Protein AF-A0A925NIE3-F1 (afdb_monomer_lite)

Sequence (310 aa):
MAGWALQHLGHFSVERGAHDLEAKNYAIDVIKKASDVLVIFPEGEIFYLNEVVQNLHTGAVELCMQAIVEKRKTDPHFTAYLVPMGIKYHYPKPIDSILKTRISKMESVLGIAHSEKTFPERLKEIQKTLLTREQSAHEISLSETDLYEEIVATESAILTKIEAKHQELKVTPAAIIDQSWQLSAEIRDNRPDSTSGVSQEEIAEDLRALKEVAHLSSWRPQYYENSASQDRLAEALMKMERELYDIKRPEALARRDVYVKFAKPIDLSSVLDQYKEDPRTVRHSVTKDLQSQIQTLVDRMVEECNHKKE

Foldseek 3Di:
DVVVVCVVVVDDDDAALDPPVVVLVVLLVQQLVVPDDDDDDQQSDDLLLLQAQHQGHLSVVVSQLVSLVVNCVPVVPDWGWDKQKAKHKADLDDCVVLLVVLLVVLCVLLVHDDDPDDLLVSLLVSLQSLLVVLCVVQVHDDDDPDPLVSLVVSLVVLLVVLCVVVVVDDFDDDPSLSSLSNVLVSCVVPPDDPPPPPDPVVSVVNNVSSVVSNLSVSDDSVQRNPDPGPSSSQSSSQSSCCSSVVPPGRDRSDDIDMDMDIDDIDICVVCSVVCVVPVPVVSSVVSVVSSVVNSVVSVVVVVVSVVVVD

Radius of gyration: 21.95 Å; chains: 1; bounding box: 51×67×56 Å

Structure (mmCIF, N/CA/C/O backbone):
data_AF-A0A925NIE3-F1
#
_entry.id   AF-A0A925NIE3-F1
#
loop_
_atom_site.group_PDB
_atom_site.id
_atom_site.type_symbol
_atom_site.label_atom_id
_atom_site.label_alt_id
_atom_site.label_comp_id
_atom_site.label_asym_id
_atom_site.label_entity_id
_atom_site.label_seq_id
_atom_site.pdbx_PDB_ins_code
_atom_site.Cartn_x
_atom_site.Cartn_y
_atom_site.Cartn_z
_atom_site.occupancy
_atom_site.B_iso_or_equiv
_atom_site.auth_seq_id
_atom_site.auth_comp_id
_atom_site.auth_asym_id
_atom_site.auth_atom_id
_atom_site.pdbx_PDB_model_num
ATOM 1 N N . MET A 1 1 ? -22.320 6.941 -12.838 1.00 58.34 1 MET A N 1
ATOM 2 C CA . MET A 1 1 ? -22.789 5.540 -12.697 1.00 58.34 1 MET A CA 1
ATOM 3 C C . MET A 1 1 ? -22.013 4.760 -11.640 1.00 58.34 1 MET A C 1
ATOM 5 O O . MET A 1 1 ? -22.659 4.202 -10.768 1.00 58.34 1 MET A O 1
ATOM 9 N N . ALA A 1 2 ? -20.671 4.766 -11.644 1.00 69.69 2 ALA A N 1
ATOM 10 C CA . ALA A 1 2 ? -19.883 4.048 -10.630 1.00 69.69 2 ALA A CA 1
ATOM 11 C C . ALA A 1 2 ? -20.168 4.505 -9.183 1.00 69.69 2 ALA A C 1
ATOM 13 O O . ALA A 1 2 ? -20.460 3.666 -8.344 1.00 69.69 2 ALA A O 1
ATOM 14 N N . GLY A 1 3 ? -20.172 5.816 -8.902 1.00 74.00 3 GLY A N 1
ATOM 15 C CA . GLY A 1 3 ? -20.453 6.332 -7.551 1.00 74.00 3 GLY A CA 1
ATOM 16 C C . GLY A 1 3 ? -21.841 5.949 -7.020 1.00 74.00 3 GLY A C 1
ATOM 17 O O . GLY A 1 3 ? -21.957 5.489 -5.892 1.00 74.00 3 GLY A O 1
ATOM 18 N N . TRP A 1 4 ? -22.871 6.038 -7.870 1.00 82.12 4 TRP A N 1
ATOM 19 C CA . TRP A 1 4 ? -24.230 5.597 -7.536 1.00 82.12 4 TRP A CA 1
ATOM 20 C C . TRP A 1 4 ? -24.260 4.106 -7.180 1.00 82.12 4 TRP A C 1
ATOM 22 O O . TRP A 1 4 ? -24.760 3.744 -6.121 1.00 82.12 4 TRP A O 1
ATOM 32 N N . ALA A 1 5 ? -23.660 3.248 -8.011 1.00 81.19 5 ALA A N 1
ATOM 33 C CA . ALA A 1 5 ? -23.616 1.811 -7.746 1.00 81.19 5 ALA A CA 1
ATOM 34 C C . ALA A 1 5 ? -22.847 1.486 -6.454 1.00 81.19 5 ALA A C 1
ATOM 36 O O . ALA A 1 5 ? -23.310 0.683 -5.653 1.00 81.19 5 ALA A O 1
ATOM 37 N N . LEU A 1 6 ? -21.708 2.144 -6.214 1.00 83.31 6 LEU A N 1
ATOM 38 C CA . LEU A 1 6 ? -20.894 1.939 -5.014 1.00 83.31 6 LEU A CA 1
ATOM 39 C C . LEU A 1 6 ? -21.646 2.325 -3.733 1.00 83.31 6 LEU A C 1
ATOM 41 O O . LEU A 1 6 ? -21.630 1.555 -2.774 1.00 83.31 6 LEU A O 1
ATOM 45 N N . GLN A 1 7 ? -22.364 3.450 -3.734 1.00 81.62 7 GLN A N 1
ATOM 46 C CA . GLN A 1 7 ? -23.190 3.869 -2.595 1.00 81.62 7 GLN A CA 1
ATOM 47 C C . GLN A 1 7 ? -24.324 2.877 -2.305 1.00 81.62 7 GLN A C 1
ATOM 49 O O . GLN A 1 7 ? -24.577 2.558 -1.148 1.00 81.62 7 GLN A O 1
ATOM 54 N N . HIS A 1 8 ? -24.958 2.316 -3.341 1.00 81.81 8 HIS A N 1
ATOM 55 C CA . HIS A 1 8 ? -25.991 1.280 -3.172 1.00 81.81 8 HIS A CA 1
ATOM 56 C C . HIS A 1 8 ? -25.419 -0.062 -2.694 1.00 81.81 8 HIS A C 1
ATOM 58 O O . HIS A 1 8 ? -26.151 -0.884 -2.152 1.00 81.81 8 HIS A O 1
ATOM 64 N N . LEU A 1 9 ? -24.113 -0.272 -2.864 1.00 82.94 9 LEU A N 1
ATOM 65 C CA . LEU A 1 9 ? -23.369 -1.404 -2.315 1.00 82.94 9 LEU A CA 1
ATOM 66 C C . LEU A 1 9 ? -22.778 -1.106 -0.922 1.00 82.94 9 LEU A C 1
ATOM 68 O O . LEU A 1 9 ? -21.976 -1.895 -0.433 1.00 82.94 9 LEU A O 1
ATOM 72 N N . GLY A 1 10 ? -23.129 0.026 -0.298 1.00 81.69 10 GLY A N 1
ATOM 73 C CA . GLY A 1 10 ? -22.698 0.386 1.057 1.00 81.69 10 GLY A CA 1
ATOM 74 C C . GLY A 1 10 ? -21.333 1.079 1.156 1.00 81.69 10 GLY A C 1
ATOM 75 O O . GLY A 1 10 ? -20.821 1.251 2.260 1.00 81.69 10 GLY A O 1
ATOM 76 N N . HIS A 1 11 ? -20.735 1.499 0.036 1.00 86.25 11 HIS A N 1
ATOM 77 C CA . HIS A 1 11 ? -19.483 2.261 0.061 1.00 86.25 11 HIS A CA 1
ATOM 78 C C . HIS A 1 11 ? -19.747 3.721 0.441 1.00 86.25 11 HIS A C 1
ATOM 80 O O . HIS A 1 11 ? -20.728 4.323 -0.001 1.00 86.25 11 HIS A O 1
ATOM 86 N N . PHE A 1 12 ? -18.817 4.317 1.180 1.00 87.56 12 PHE A N 1
ATOM 87 C CA . PHE A 1 12 ? -18.808 5.742 1.500 1.00 87.56 12 PHE A CA 1
ATOM 88 C C . PHE A 1 12 ? -17.467 6.367 1.100 1.00 87.56 12 PHE A C 1
ATOM 90 O O . PHE A 1 12 ? -16.473 5.663 0.913 1.00 87.56 12 PHE A O 1
ATOM 97 N N . SER A 1 13 ? -17.473 7.683 0.879 1.00 84.12 13 SER A N 1
ATOM 98 C CA . SER A 1 13 ? -16.271 8.421 0.488 1.00 84.12 13 SER A CA 1
ATOM 99 C C . SER A 1 13 ? -15.348 8.584 1.687 1.00 84.12 13 SER A C 1
ATOM 101 O O . SER A 1 13 ? -15.826 8.748 2.805 1.00 84.12 13 SER A O 1
ATOM 103 N N . VAL A 1 14 ? -14.044 8.535 1.431 1.00 83.38 14 VAL A N 1
ATOM 104 C CA . VAL A 1 14 ? -13.002 8.806 2.420 1.00 83.38 14 VAL A CA 1
ATOM 105 C C . VAL A 1 14 ? -11.954 9.677 1.748 1.00 83.38 14 VAL A C 1
ATOM 107 O O . VAL A 1 14 ? -11.439 9.305 0.686 1.00 83.38 14 VAL A O 1
ATOM 110 N N . GLU A 1 15 ? -11.624 10.811 2.352 1.00 78.69 15 GLU A N 1
ATOM 111 C CA . GLU A 1 15 ? -10.488 11.623 1.927 1.00 78.69 15 GLU A CA 1
ATOM 112 C C . GLU A 1 15 ? -9.200 11.203 2.649 1.00 78.69 15 GLU A C 1
ATOM 114 O O . GLU A 1 15 ? -9.133 11.118 3.874 1.00 78.69 15 GLU A O 1
ATOM 119 N N . ARG A 1 16 ? -8.152 10.905 1.871 1.00 76.38 16 ARG A N 1
ATOM 120 C CA . ARG A 1 16 ? -6.837 10.512 2.399 1.00 76.38 16 ARG A CA 1
ATOM 121 C C . ARG A 1 16 ? -6.030 11.741 2.795 1.00 76.38 16 ARG A C 1
ATOM 123 O O . ARG A 1 16 ? -6.014 12.720 2.052 1.00 76.38 16 ARG A O 1
ATOM 130 N N . GLY A 1 17 ? -5.330 11.652 3.924 1.00 69.12 17 GLY A N 1
ATOM 131 C CA . GLY A 1 17 ? -4.486 12.730 4.450 1.00 69.12 17 GLY A CA 1
ATOM 132 C C . GLY A 1 17 ? -5.255 13.873 5.119 1.00 69.12 17 GLY A C 1
ATOM 133 O O . GLY A 1 17 ? -4.654 14.631 5.871 1.00 69.12 17 GLY A O 1
ATOM 134 N N . ALA A 1 18 ? -6.572 13.964 4.905 1.00 69.81 18 ALA A N 1
ATOM 135 C CA . ALA A 1 18 ? -7.443 14.953 5.529 1.00 69.81 18 ALA A CA 1
ATOM 136 C C . ALA A 1 18 ? -8.040 14.447 6.852 1.00 69.81 18 ALA A C 1
ATOM 138 O O . ALA A 1 18 ? -8.152 13.242 7.107 1.00 69.81 18 ALA A O 1
ATOM 139 N N . HIS A 1 19 ? -8.496 15.383 7.684 1.00 70.94 19 HIS A N 1
ATOM 140 C CA . HIS A 1 19 ? -9.297 15.083 8.871 1.00 70.94 19 HIS A CA 1
ATOM 141 C C . HIS A 1 19 ? -10.760 14.812 8.472 1.00 70.94 19 HIS A C 1
ATOM 143 O O . HIS A 1 19 ? -11.650 15.612 8.753 1.00 70.94 19 HIS A O 1
ATOM 149 N N . ASP A 1 20 ? -11.020 13.673 7.824 1.00 80.88 20 ASP A N 1
ATOM 150 C CA . ASP A 1 20 ? -12.368 13.272 7.391 1.00 80.88 20 ASP A CA 1
ATOM 151 C C . ASP A 1 20 ? -13.209 12.742 8.572 1.00 80.88 20 ASP A C 1
ATOM 153 O O . ASP A 1 20 ? -13.396 11.536 8.789 1.00 80.88 20 ASP A O 1
ATOM 157 N N . LEU A 1 21 ? -13.676 13.675 9.407 1.00 84.31 21 LEU A N 1
ATOM 158 C CA . LEU A 1 21 ? -14.494 13.375 10.584 1.00 84.31 21 LEU A CA 1
ATOM 159 C C . LEU A 1 21 ? -15.850 12.766 10.208 1.00 84.31 21 LEU A C 1
ATOM 161 O O . LEU A 1 21 ? -16.372 11.948 10.967 1.00 84.31 21 LEU A O 1
ATOM 165 N N . GLU A 1 22 ? -16.416 13.134 9.059 1.00 88.06 22 GLU A N 1
ATOM 166 C CA . GLU A 1 22 ? -17.709 12.618 8.605 1.00 88.06 22 GLU A CA 1
ATOM 167 C C . GLU A 1 22 ? -17.619 11.128 8.270 1.00 88.06 22 GLU A C 1
ATOM 169 O O . GLU A 1 22 ? -18.392 10.330 8.814 1.00 88.06 22 GLU A O 1
ATOM 174 N N . ALA A 1 23 ? -16.633 10.728 7.461 1.00 90.00 23 ALA A N 1
ATOM 175 C CA . ALA A 1 23 ? -16.409 9.325 7.128 1.00 90.00 23 ALA A CA 1
ATOM 176 C C . ALA A 1 23 ? -16.075 8.491 8.371 1.00 90.00 23 ALA A C 1
ATOM 178 O O . ALA A 1 23 ? -16.570 7.370 8.531 1.00 90.00 23 ALA A O 1
ATOM 179 N N . LYS A 1 24 ? -15.279 9.052 9.291 1.00 92.12 24 LYS A N 1
ATOM 180 C CA . LYS A 1 24 ? -14.942 8.408 10.565 1.00 92.12 24 LYS A CA 1
ATOM 181 C C . LYS A 1 24 ? -16.187 8.162 11.424 1.00 92.12 24 LYS A C 1
ATOM 183 O O . LYS A 1 24 ? -16.399 7.038 11.880 1.00 92.12 24 LYS A O 1
ATOM 188 N N . ASN A 1 25 ? -17.020 9.182 11.630 1.00 93.31 25 ASN A N 1
ATOM 189 C CA . ASN A 1 25 ? -18.244 9.062 12.426 1.00 93.31 25 ASN A CA 1
ATOM 190 C C . ASN A 1 25 ? -19.227 8.073 11.793 1.00 93.31 25 ASN A C 1
ATOM 192 O O . ASN A 1 25 ? -19.794 7.235 12.495 1.00 93.31 25 ASN A O 1
ATOM 196 N N . TYR A 1 26 ? -19.365 8.104 10.465 1.00 93.44 26 TYR A N 1
ATOM 197 C CA . TYR A 1 26 ? -20.184 7.142 9.736 1.00 93.44 26 TYR A CA 1
ATOM 198 C C . TYR A 1 26 ? -19.702 5.700 9.952 1.00 93.44 26 TYR A C 1
ATOM 200 O O . TYR A 1 26 ? -20.505 4.821 10.264 1.00 93.44 26 TYR A O 1
ATOM 208 N N . ALA A 1 27 ? -18.393 5.451 9.860 1.00 94.25 27 ALA A N 1
ATOM 209 C CA . ALA A 1 27 ? -17.809 4.135 10.113 1.00 94.25 27 ALA A CA 1
ATOM 210 C C . ALA A 1 27 ? -18.062 3.642 11.551 1.00 94.25 27 ALA A C 1
ATOM 212 O O . ALA A 1 27 ? -18.429 2.482 11.750 1.00 94.25 27 ALA A O 1
ATOM 213 N N . ILE A 1 28 ? -17.931 4.521 12.551 1.00 95.44 28 ILE A N 1
ATOM 214 C CA . ILE A 1 28 ? -18.259 4.210 13.953 1.00 95.44 28 ILE A CA 1
ATOM 215 C C . ILE A 1 28 ? -19.744 3.851 14.086 1.00 95.44 28 ILE A C 1
ATOM 217 O O . ILE A 1 28 ? -20.088 2.866 14.741 1.00 95.44 28 ILE A O 1
ATOM 221 N N . ASP A 1 29 ? -20.636 4.602 13.442 1.00 94.81 29 ASP A N 1
ATOM 222 C CA . ASP A 1 29 ? -22.074 4.330 13.458 1.00 94.81 29 ASP A CA 1
ATOM 223 C C . ASP A 1 29 ? -22.435 2.999 12.791 1.00 94.81 29 ASP A C 1
ATOM 225 O O . ASP A 1 29 ? -23.286 2.281 13.318 1.00 94.81 29 ASP A O 1
ATOM 229 N N . VAL A 1 30 ? -21.780 2.633 11.684 1.00 94.38 30 VAL A N 1
ATOM 230 C CA . VAL A 1 30 ? -21.936 1.311 11.049 1.00 94.38 30 VAL A CA 1
ATOM 231 C C . VAL A 1 30 ? -21.600 0.199 12.047 1.00 94.38 30 VAL A C 1
ATOM 233 O O . VAL A 1 30 ? -22.414 -0.703 12.251 1.00 94.38 30 VAL A O 1
ATOM 236 N N . ILE A 1 31 ? -20.465 0.301 12.747 1.00 95.44 31 ILE A N 1
ATOM 237 C CA . ILE A 1 31 ? -20.054 -0.694 13.751 1.00 95.44 31 ILE A CA 1
ATOM 238 C C . ILE A 1 31 ? -21.062 -0.750 14.912 1.00 95.44 31 ILE A C 1
ATOM 240 O O . ILE A 1 31 ? -21.493 -1.832 15.307 1.00 95.44 31 ILE A O 1
ATOM 244 N N . LYS A 1 32 ? -21.495 0.404 15.442 1.00 95.06 32 LYS A N 1
ATOM 245 C CA . LYS A 1 32 ? -22.455 0.486 16.566 1.00 95.06 32 LYS A CA 1
ATOM 246 C C . LYS A 1 32 ? -23.853 -0.040 16.230 1.00 95.06 32 LYS A C 1
ATOM 248 O O . LYS A 1 32 ? -24.580 -0.440 17.148 1.00 95.06 32 LYS A O 1
ATOM 253 N N . LYS A 1 33 ? -24.267 0.032 14.960 1.00 93.69 33 LYS A N 1
ATOM 254 C CA . LYS A 1 33 ? -25.554 -0.503 14.484 1.00 93.69 33 LYS A CA 1
ATOM 255 C C . LYS A 1 33 ? -25.562 -2.028 14.469 1.00 93.69 33 LYS A C 1
ATOM 257 O O . LYS A 1 33 ? -26.621 -2.604 14.692 1.00 93.69 33 LYS A O 1
ATOM 262 N N . ALA A 1 34 ? -24.406 -2.657 14.244 1.00 89.38 34 ALA A N 1
ATOM 263 C CA . ALA A 1 34 ? -24.231 -4.111 14.193 1.00 89.38 34 ALA A CA 1
ATOM 264 C C . ALA A 1 34 ? -25.146 -4.842 13.182 1.00 89.38 34 ALA A C 1
ATOM 266 O O . ALA A 1 34 ? -25.329 -6.054 13.279 1.00 89.38 34 ALA A O 1
ATOM 267 N N . SER A 1 35 ? -25.717 -4.120 12.212 1.00 87.56 35 SER A N 1
ATOM 268 C CA . SER A 1 35 ? -26.501 -4.674 11.099 1.00 87.56 35 SER A CA 1
ATOM 269 C C . SER A 1 35 ? -25.639 -5.056 9.900 1.00 87.56 35 SER A C 1
ATOM 271 O O . SER A 1 35 ? -26.039 -5.901 9.105 1.00 87.56 35 SER A O 1
ATOM 273 N N . ASP A 1 36 ? -24.460 -4.444 9.784 1.00 87.56 36 ASP A N 1
ATOM 274 C CA . ASP A 1 36 ? -23.600 -4.502 8.608 1.00 87.56 36 ASP A CA 1
ATOM 275 C C . ASP A 1 36 ? -22.141 -4.751 9.007 1.00 87.56 36 ASP A C 1
ATOM 277 O O . ASP A 1 36 ? -21.714 -4.433 10.120 1.00 87.56 36 ASP A O 1
ATOM 281 N N . VAL A 1 37 ? -21.358 -5.304 8.078 1.00 90.06 37 VAL A N 1
ATOM 282 C CA . VAL A 1 37 ? -19.909 -5.489 8.237 1.00 90.06 37 VAL A CA 1
ATOM 283 C C . VAL A 1 37 ? -19.182 -4.324 7.580 1.00 90.06 37 VAL A C 1
ATOM 285 O O . VAL A 1 37 ? -19.371 -4.053 6.395 1.00 90.06 37 VAL A O 1
ATOM 288 N N . LEU A 1 38 ? -18.298 -3.667 8.328 1.00 94.00 38 LEU A N 1
ATOM 289 C CA . LEU A 1 38 ? -17.402 -2.657 7.780 1.00 94.00 38 LEU A CA 1
ATOM 290 C C . LEU A 1 38 ? -16.142 -3.327 7.211 1.00 94.00 38 LEU A C 1
ATOM 292 O O . LEU A 1 38 ? -15.349 -3.903 7.955 1.00 94.00 38 LEU A O 1
ATOM 296 N N . VAL A 1 39 ? -15.944 -3.233 5.895 1.00 93.44 39 VAL A N 1
ATOM 297 C CA . VAL A 1 39 ? -14.733 -3.724 5.218 1.00 93.44 39 VAL A CA 1
ATOM 298 C C . VAL A 1 39 ? -13.734 -2.579 5.078 1.00 93.44 39 VAL A C 1
ATOM 300 O O . VAL A 1 39 ? -14.055 -1.537 4.512 1.00 93.44 39 VAL A O 1
ATOM 303 N N . ILE A 1 40 ? -12.512 -2.780 5.574 1.00 92.94 40 ILE A N 1
ATOM 304 C CA . ILE A 1 40 ? -11.433 -1.786 5.541 1.00 92.94 40 ILE A CA 1
ATOM 305 C C . ILE A 1 40 ? -10.195 -2.420 4.905 1.00 92.94 40 ILE A C 1
ATOM 307 O O . ILE A 1 40 ? -9.859 -3.561 5.212 1.00 92.94 40 ILE A O 1
ATOM 311 N N . PHE A 1 41 ? -9.494 -1.655 4.065 1.00 92.56 41 PHE A N 1
ATOM 312 C CA . PHE A 1 41 ? -8.153 -1.979 3.570 1.00 92.56 41 PHE A CA 1
ATOM 313 C C . PHE A 1 41 ? -7.125 -1.097 4.299 1.00 92.56 41 PHE A C 1
ATOM 315 O O . PHE A 1 41 ? -6.864 0.024 3.858 1.00 92.56 41 PHE A O 1
ATOM 322 N N . PRO A 1 42 ? -6.576 -1.552 5.442 1.00 91.62 42 PRO A N 1
ATOM 323 C CA . PRO A 1 42 ? -5.805 -0.692 6.340 1.00 91.62 42 PRO A CA 1
ATOM 324 C C . PRO A 1 42 ? -4.387 -0.364 5.847 1.00 91.62 42 PRO A C 1
ATOM 326 O O . PRO A 1 42 ? -3.701 0.420 6.490 1.00 91.62 42 PRO A O 1
ATOM 329 N N . GLU A 1 43 ? -3.936 -0.910 4.715 1.00 88.69 43 GLU A N 1
ATOM 330 C CA . GLU A 1 43 ? -2.650 -0.543 4.095 1.00 88.69 43 GLU A CA 1
ATOM 331 C C . GLU A 1 43 ? -2.632 0.897 3.561 1.00 88.69 43 GLU A C 1
ATOM 333 O O . GLU A 1 43 ? -1.570 1.493 3.436 1.00 88.69 43 GLU A O 1
ATOM 338 N N . GLY A 1 44 ? -3.796 1.479 3.254 1.00 82.56 44 GLY A N 1
ATOM 339 C CA . GLY A 1 44 ? -3.907 2.872 2.803 1.00 82.56 44 GLY A CA 1
ATOM 340 C C . GLY A 1 44 ? -3.527 3.111 1.338 1.00 82.56 44 GLY A C 1
ATOM 341 O O . GLY A 1 44 ? -4.015 4.073 0.753 1.00 82.56 44 GLY A O 1
ATOM 342 N N . GLU A 1 45 ? -2.778 2.209 0.697 1.00 85.06 45 GLU A N 1
ATOM 343 C CA . GLU A 1 45 ? -2.393 2.306 -0.716 1.00 85.06 45 GLU A CA 1
ATOM 344 C C . GLU A 1 45 ? -2.427 0.977 -1.479 1.00 85.06 45 GLU A C 1
ATOM 346 O O . GLU A 1 45 ? -2.563 -0.102 -0.909 1.00 85.06 45 GLU A O 1
ATOM 351 N N . ILE A 1 46 ? -2.332 1.067 -2.812 1.00 84.81 46 ILE A N 1
ATOM 352 C CA . ILE A 1 46 ? -2.185 -0.098 -3.697 1.00 84.81 46 ILE A CA 1
ATOM 353 C C . ILE A 1 46 ? -0.709 -0.242 -4.074 1.00 84.81 46 ILE A C 1
ATOM 355 O O . ILE A 1 46 ? -0.242 0.393 -5.024 1.00 84.81 46 ILE A O 1
ATOM 359 N N . PHE A 1 47 ? 0.002 -1.105 -3.347 1.00 86.19 47 PHE A N 1
ATOM 360 C CA . PHE A 1 47 ? 1.456 -1.251 -3.459 1.00 86.19 47 PHE A CA 1
ATOM 361 C C . PHE A 1 47 ? 1.940 -2.196 -4.569 1.00 86.19 47 PHE A C 1
ATOM 363 O O . PHE A 1 47 ? 3.114 -2.151 -4.907 1.00 86.19 47 PHE A O 1
ATOM 370 N N . TYR A 1 48 ? 1.069 -3.032 -5.154 1.00 89.25 48 TYR A N 1
ATOM 371 C CA . TYR A 1 48 ? 1.475 -4.112 -6.080 1.00 89.25 48 TYR A CA 1
ATOM 372 C C . TYR A 1 48 ? 2.468 -5.095 -5.428 1.00 89.25 48 TYR A C 1
ATOM 374 O O . TYR A 1 48 ? 3.430 -5.557 -6.033 1.00 89.25 48 TYR A O 1
ATOM 382 N N . LEU A 1 49 ? 2.221 -5.427 -4.159 1.00 91.00 49 LEU A N 1
ATOM 383 C CA . LEU A 1 49 ? 3.015 -6.371 -3.372 1.00 91.00 49 LEU A CA 1
ATOM 384 C C . LEU A 1 49 ? 2.128 -7.531 -2.913 1.00 91.00 49 LEU A C 1
ATOM 386 O O . LEU A 1 49 ? 1.879 -7.732 -1.733 1.00 91.00 49 LEU A O 1
ATOM 390 N N . ASN A 1 50 ? 1.655 -8.325 -3.870 1.00 91.44 50 ASN A N 1
ATOM 391 C CA . ASN A 1 50 ? 0.712 -9.442 -3.693 1.00 91.44 50 ASN A CA 1
ATOM 392 C C . ASN A 1 50 ? 1.166 -10.559 -2.715 1.00 91.44 50 ASN A C 1
ATOM 394 O O . ASN A 1 50 ? 0.435 -11.515 -2.483 1.00 91.44 50 ASN A O 1
ATOM 398 N N . GLU A 1 51 ? 2.380 -10.482 -2.167 1.00 93.25 51 GLU A N 1
ATOM 399 C CA . GLU A 1 51 ? 2.923 -11.461 -1.209 1.00 93.25 51 GLU A CA 1
ATOM 400 C C . GLU A 1 51 ? 3.481 -10.810 0.065 1.00 93.25 51 GLU A C 1
ATOM 402 O O . GLU A 1 51 ? 3.982 -11.515 0.936 1.00 93.25 51 GLU A O 1
ATOM 407 N N . VAL A 1 52 ? 3.428 -9.478 0.179 1.00 92.81 52 VAL A N 1
ATOM 408 C CA . VAL A 1 52 ? 3.993 -8.739 1.316 1.00 92.81 52 VAL A CA 1
ATOM 409 C C . VAL A 1 52 ? 2.993 -7.685 1.775 1.00 92.81 52 VAL A C 1
ATOM 411 O O . VAL A 1 52 ? 2.810 -6.656 1.123 1.00 92.81 52 VAL A O 1
ATOM 414 N N . VAL A 1 53 ? 2.393 -7.935 2.933 1.00 93.62 53 VAL A N 1
ATOM 415 C CA . VAL A 1 53 ? 1.464 -7.035 3.615 1.00 93.62 53 VAL A CA 1
ATOM 416 C C . VAL A 1 53 ? 2.244 -5.846 4.164 1.00 93.62 53 VAL A C 1
ATOM 418 O O . VAL A 1 53 ? 3.139 -6.002 5.004 1.00 93.62 53 VAL A O 1
ATOM 421 N N . GLN A 1 54 ? 1.910 -4.645 3.693 1.00 91.50 54 GLN A N 1
ATOM 422 C CA . GLN A 1 54 ? 2.543 -3.424 4.188 1.00 91.50 54 GLN A CA 1
ATOM 423 C C . GLN A 1 54 ? 2.125 -3.106 5.627 1.00 91.50 54 GLN A C 1
ATOM 425 O O . GLN A 1 54 ? 1.218 -3.715 6.197 1.00 91.50 54 GLN A O 1
ATOM 430 N N . ASN A 1 55 ? 2.809 -2.135 6.234 1.00 90.56 55 ASN A N 1
ATOM 431 C CA . ASN A 1 55 ? 2.410 -1.628 7.540 1.00 90.56 55 ASN A CA 1
ATOM 432 C C . ASN A 1 55 ? 0.967 -1.117 7.480 1.00 90.56 55 ASN A C 1
ATOM 434 O O . ASN A 1 55 ? 0.586 -0.372 6.579 1.00 90.56 55 ASN A O 1
ATOM 438 N N . LEU A 1 56 ? 0.172 -1.530 8.461 1.00 93.19 56 LEU A N 1
ATOM 439 C CA . LEU A 1 56 ? -1.228 -1.152 8.542 1.00 93.19 56 LEU A CA 1
ATOM 440 C C . LEU A 1 56 ? -1.387 0.159 9.311 1.00 93.19 56 LEU A C 1
ATOM 442 O O . LEU A 1 56 ? -0.739 0.393 10.333 1.00 93.19 56 LEU A O 1
ATOM 446 N N . HIS A 1 57 ? -2.322 0.984 8.859 1.00 91.44 57 HIS A N 1
ATOM 447 C CA . HIS A 1 57 ? -2.785 2.147 9.594 1.00 91.44 57 HIS A CA 1
ATOM 448 C C . HIS A 1 57 ? -3.635 1.703 10.785 1.00 91.44 57 HIS A C 1
ATOM 450 O O . HIS A 1 57 ? -4.448 0.780 10.699 1.00 91.44 57 HIS A O 1
ATOM 456 N N . THR A 1 58 ? -3.519 2.427 11.896 1.00 92.19 58 THR A N 1
ATOM 457 C CA . THR A 1 58 ? -4.240 2.099 13.140 1.00 92.19 58 THR A CA 1
ATOM 458 C C . THR A 1 58 ? -5.744 2.409 13.102 1.00 92.19 58 THR A C 1
ATOM 460 O O . THR A 1 58 ? -6.463 2.088 14.049 1.00 92.19 58 THR A O 1
ATOM 463 N N . GLY A 1 59 ? -6.241 3.007 12.012 1.00 91.12 59 GLY A N 1
ATOM 464 C CA . GLY A 1 59 ? -7.623 3.476 11.881 1.00 91.12 59 GLY A CA 1
ATOM 465 C C . GLY A 1 59 ? -8.672 2.379 12.073 1.00 91.12 59 GLY A C 1
ATOM 466 O O . GLY A 1 59 ? -9.674 2.614 12.739 1.00 91.12 59 GLY A O 1
ATOM 467 N N . ALA A 1 60 ? -8.428 1.160 11.580 1.00 92.94 60 ALA A N 1
ATOM 468 C CA . ALA A 1 60 ? -9.364 0.045 11.763 1.00 92.94 60 ALA A CA 1
ATOM 469 C C . ALA A 1 60 ? -9.563 -0.315 13.249 1.00 92.94 60 ALA A C 1
ATOM 471 O O . ALA A 1 60 ? -10.691 -0.537 13.692 1.00 92.94 60 ALA A O 1
ATOM 472 N N . VAL A 1 61 ? -8.472 -0.319 14.025 1.00 95.38 61 VAL A N 1
ATOM 473 C CA . VAL A 1 61 ? -8.515 -0.559 15.474 1.00 95.38 61 VAL A CA 1
ATOM 474 C C . VAL A 1 61 ? -9.199 0.610 16.179 1.00 95.38 61 VAL A C 1
ATOM 476 O O . VAL A 1 61 ? -10.083 0.393 17.002 1.00 95.38 61 VAL A O 1
ATOM 479 N N . GLU A 1 62 ? -8.840 1.846 15.824 1.00 94.56 62 GLU A N 1
ATOM 480 C CA . GLU A 1 62 ? -9.407 3.058 16.427 1.00 94.56 62 GLU A CA 1
ATOM 481 C C . GLU A 1 62 ? -10.930 3.136 16.273 1.00 94.56 62 GLU A C 1
ATOM 483 O O . GLU A 1 62 ? -11.637 3.367 17.254 1.00 94.56 62 GLU A O 1
ATOM 488 N N . LEU A 1 63 ? -11.437 2.904 15.059 1.00 95.19 63 LEU A N 1
ATOM 489 C CA . LEU A 1 63 ? -12.870 2.929 14.758 1.00 95.19 63 LEU A CA 1
ATOM 490 C C . LEU A 1 63 ? -13.638 1.914 15.612 1.00 95.19 63 LEU A C 1
ATOM 492 O O . LEU A 1 63 ? -14.668 2.246 16.201 1.00 95.19 63 LEU A O 1
ATOM 496 N N . CYS A 1 64 ? -13.114 0.691 15.729 1.00 95.06 64 CYS A N 1
ATOM 497 C CA . CYS A 1 64 ? -13.754 -0.350 16.527 1.00 95.06 64 CYS A CA 1
ATOM 498 C C . CYS A 1 64 ? -13.716 -0.034 18.028 1.00 95.06 64 CYS A C 1
ATOM 500 O O . CYS A 1 64 ? -14.731 -0.189 18.706 1.00 95.06 64 CYS A O 1
ATOM 502 N N . MET A 1 65 ? -12.587 0.453 18.553 1.00 96.12 65 MET A N 1
ATOM 503 C CA . MET A 1 65 ? -12.475 0.816 19.970 1.00 96.12 65 MET A CA 1
ATOM 504 C C . MET A 1 65 ? -13.396 1.979 20.337 1.00 96.12 65 MET A C 1
ATOM 506 O O . MET A 1 65 ? -14.078 1.916 21.361 1.00 96.12 65 MET A O 1
ATOM 510 N N . GLN A 1 66 ? -13.479 3.011 19.491 1.00 95.50 66 GLN A N 1
ATOM 511 C CA . GLN A 1 66 ? -14.410 4.124 19.693 1.00 95.50 66 GLN A CA 1
ATOM 512 C C . GLN A 1 66 ? -15.867 3.653 19.665 1.00 95.50 66 GLN A C 1
ATOM 514 O O . GLN A 1 66 ? -16.630 4.002 20.567 1.00 95.50 66 GLN A O 1
ATOM 519 N N . ALA A 1 67 ? -16.235 2.786 18.717 1.00 96.12 67 ALA A N 1
ATOM 520 C CA . ALA A 1 67 ? -17.571 2.198 18.670 1.00 96.12 67 ALA A CA 1
ATOM 521 C C . ALA A 1 67 ? -17.911 1.417 19.952 1.00 96.12 67 ALA A C 1
ATOM 523 O O . ALA A 1 67 ? -18.999 1.597 20.504 1.00 96.12 67 ALA A O 1
ATOM 524 N N . ILE A 1 68 ? -16.976 0.607 20.469 1.00 96.19 68 ILE A N 1
ATOM 525 C CA . ILE A 1 68 ? -17.154 -0.133 21.729 1.00 96.19 68 ILE A CA 1
ATOM 526 C C . ILE A 1 68 ? -17.338 0.831 22.906 1.00 96.19 68 ILE A C 1
ATOM 528 O O . ILE A 1 68 ? -18.304 0.698 23.660 1.00 96.19 68 ILE A O 1
ATOM 532 N N . VAL A 1 69 ? -16.444 1.814 23.064 1.00 95.56 69 VAL A N 1
ATOM 533 C CA . VAL A 1 69 ? -16.496 2.797 24.161 1.00 95.56 69 VAL A CA 1
ATOM 534 C C . VAL A 1 69 ? -17.808 3.582 24.147 1.00 95.56 69 VAL A C 1
ATOM 536 O O . VAL A 1 69 ? -18.421 3.778 25.197 1.00 95.56 69 VAL A O 1
ATOM 539 N N . GLU A 1 70 ? -18.258 4.030 22.976 1.00 95.44 70 GLU A N 1
ATOM 540 C CA . GLU A 1 70 ? -19.496 4.797 22.841 1.00 95.44 70 GLU A CA 1
ATOM 541 C C . GLU A 1 70 ? -20.735 3.952 23.117 1.00 95.44 70 GLU A C 1
ATOM 543 O O . GLU A 1 70 ? -21.600 4.363 23.893 1.00 95.44 70 GLU A O 1
ATOM 548 N N . LYS A 1 71 ? -20.822 2.760 22.522 1.00 96.31 71 LYS A N 1
ATOM 549 C CA . LYS A 1 71 ? -22.005 1.903 22.641 1.00 96.31 71 LYS A CA 1
ATOM 550 C C . LYS A 1 71 ? -22.167 1.330 24.048 1.00 96.31 71 LYS A C 1
ATOM 552 O O . LYS A 1 71 ? -23.301 1.239 24.529 1.00 96.31 71 LYS A O 1
ATOM 557 N N . ARG A 1 72 ? -21.059 1.068 24.755 1.00 95.94 72 ARG A N 1
ATOM 558 C CA . ARG A 1 72 ? -21.061 0.604 26.155 1.00 95.94 72 ARG A CA 1
ATOM 559 C C . ARG A 1 72 ? -21.637 1.585 27.167 1.00 95.94 72 ARG A C 1
ATOM 561 O O . ARG A 1 72 ? -21.966 1.170 28.273 1.00 95.94 72 ARG A O 1
ATOM 568 N N . LYS A 1 73 ? -21.842 2.852 26.792 1.00 95.44 73 LYS A N 1
ATOM 569 C CA . LYS A 1 73 ? -22.610 3.806 27.611 1.00 95.44 73 LYS A CA 1
ATOM 570 C C . LYS A 1 73 ? -24.085 3.408 27.742 1.00 95.44 73 LYS A C 1
ATOM 572 O O . LYS A 1 73 ? -24.719 3.767 28.725 1.00 95.44 73 LYS A O 1
ATOM 577 N N . THR A 1 74 ? -24.621 2.686 26.757 1.00 96.88 74 THR A N 1
ATOM 578 C CA . THR A 1 74 ? -26.032 2.259 26.701 1.00 96.88 74 THR A CA 1
ATOM 579 C C . THR A 1 74 ? -26.215 0.743 26.721 1.00 96.88 74 THR A C 1
ATOM 581 O O . THR A 1 74 ? -27.253 0.264 27.160 1.00 96.88 74 THR A O 1
ATOM 584 N N . ASP A 1 75 ? -25.211 -0.010 26.271 1.00 95.94 75 ASP A N 1
ATOM 585 C CA . ASP A 1 75 ? -25.208 -1.471 26.235 1.00 95.94 75 ASP A CA 1
ATOM 586 C C . ASP A 1 75 ? -23.862 -1.997 26.767 1.00 95.94 75 ASP A C 1
ATOM 588 O O . ASP A 1 75 ? -22.907 -2.134 25.997 1.00 95.94 75 ASP A O 1
ATOM 592 N N . PRO A 1 76 ? -23.753 -2.280 28.080 1.00 93.81 76 PRO A N 1
ATOM 593 C CA . PRO A 1 76 ? -22.488 -2.655 28.717 1.00 93.81 76 PRO A CA 1
ATOM 594 C C . PRO A 1 76 ? -21.804 -3.898 28.129 1.00 93.81 76 PRO A C 1
ATOM 596 O O . PRO A 1 76 ? -20.597 -4.059 28.307 1.00 93.81 76 PRO A O 1
ATOM 599 N N . HIS A 1 77 ? -22.550 -4.762 27.434 1.00 93.44 77 HIS A N 1
ATOM 600 C CA . HIS A 1 77 ? -22.048 -6.026 26.886 1.00 93.44 77 HIS A CA 1
ATOM 601 C C . HIS A 1 77 ? -21.682 -5.930 25.402 1.00 93.44 77 HIS A C 1
ATOM 603 O O . HIS A 1 77 ? -21.177 -6.899 24.838 1.00 93.44 77 HIS A O 1
ATOM 609 N N . PHE A 1 78 ? -21.893 -4.773 24.769 1.00 95.44 78 PHE A N 1
ATOM 610 C CA . PHE A 1 78 ? -21.551 -4.581 23.367 1.00 95.44 78 PHE A CA 1
ATOM 611 C C . PHE A 1 78 ? -20.061 -4.847 23.099 1.00 95.44 78 PHE A C 1
ATOM 613 O O . PHE A 1 78 ? -19.187 -4.432 23.870 1.00 95.44 78 PHE A O 1
ATOM 620 N N . THR A 1 79 ? -19.771 -5.507 21.978 1.00 94.12 79 THR A N 1
ATOM 621 C CA . THR A 1 79 ? -18.415 -5.769 21.484 1.00 94.12 79 THR A CA 1
ATOM 622 C C . THR A 1 79 ? -18.361 -5.633 19.962 1.00 94.12 79 THR A C 1
ATOM 624 O O . THR A 1 79 ? -19.385 -5.710 19.284 1.00 94.12 79 THR A O 1
ATOM 627 N N . ALA A 1 80 ? -17.155 -5.444 19.434 1.00 93.38 80 ALA A N 1
ATOM 628 C CA . ALA A 1 80 ? -16.856 -5.483 18.013 1.00 93.38 80 ALA A CA 1
ATOM 629 C C . ALA A 1 80 ? -15.624 -6.366 17.778 1.00 93.38 80 ALA A C 1
ATOM 631 O O . ALA A 1 80 ? -14.700 -6.398 18.596 1.00 93.38 80 ALA A O 1
ATOM 632 N N . TYR A 1 81 ? -15.617 -7.062 16.642 1.00 95.06 81 TYR A N 1
ATOM 633 C CA . TYR A 1 81 ? -14.547 -7.976 16.266 1.00 95.06 81 TYR A CA 1
ATOM 634 C C . TYR A 1 81 ? -13.787 -7.448 15.056 1.00 95.06 81 TYR A C 1
ATOM 636 O O . TYR A 1 81 ? -14.396 -7.005 14.081 1.00 95.06 81 TYR A O 1
ATOM 644 N N . LEU A 1 82 ? -12.462 -7.575 15.081 1.00 96.38 82 LEU A N 1
ATOM 645 C CA . LEU A 1 82 ? -11.654 -7.478 13.868 1.00 96.38 82 LEU A CA 1
ATOM 646 C C . LEU A 1 82 ? -11.536 -8.870 13.256 1.00 96.38 82 LEU A C 1
ATOM 648 O O . LEU A 1 82 ? -11.158 -9.813 13.946 1.00 96.38 82 LEU A O 1
ATOM 652 N N . VAL A 1 83 ? -11.843 -9.009 11.968 1.00 96.75 83 VAL A N 1
ATOM 653 C CA . VAL A 1 83 ? -11.701 -10.279 11.244 1.00 96.75 83 VAL A CA 1
ATOM 654 C C . VAL A 1 83 ? -10.573 -10.130 10.222 1.00 96.75 83 VAL A C 1
ATOM 656 O O . VAL A 1 83 ? -10.795 -9.533 9.167 1.00 96.75 83 VAL A O 1
ATOM 659 N N . PRO A 1 84 ? -9.356 -10.633 10.507 1.00 97.06 84 PRO A N 1
ATOM 660 C CA . PRO A 1 84 ? -8.243 -10.525 9.573 1.00 97.06 84 PRO A CA 1
ATOM 661 C C . PRO A 1 84 ? -8.527 -11.341 8.309 1.00 97.06 84 PRO A C 1
ATOM 663 O O . PRO A 1 84 ? -8.888 -12.518 8.394 1.00 97.06 84 PRO A O 1
ATOM 666 N N . MET A 1 85 ? -8.339 -10.728 7.142 1.00 97.25 85 MET A N 1
ATOM 667 C CA . MET A 1 85 ? -8.547 -11.351 5.835 1.00 97.25 85 MET A CA 1
ATOM 668 C C . MET A 1 85 ? -7.287 -11.193 4.985 1.00 97.25 85 MET A C 1
ATOM 670 O O . MET A 1 85 ? -6.825 -10.076 4.767 1.00 97.25 85 MET A O 1
ATOM 674 N N . GLY A 1 86 ? -6.758 -12.307 4.486 1.00 96.69 86 GLY A N 1
ATOM 675 C CA . GLY A 1 86 ? -5.694 -12.328 3.486 1.00 96.69 86 GLY A CA 1
ATOM 676 C C . GLY A 1 86 ? -6.270 -12.593 2.098 1.00 96.69 86 GLY A C 1
ATOM 677 O O . GLY A 1 86 ? -7.117 -13.476 1.939 1.00 96.69 86 GLY A O 1
ATOM 678 N N . ILE A 1 87 ? -5.784 -11.859 1.095 1.00 96.19 87 ILE A N 1
ATOM 679 C CA . ILE A 1 87 ? -6.103 -12.074 -0.322 1.00 96.19 87 ILE A CA 1
ATOM 680 C C . ILE A 1 87 ? -4.790 -12.290 -1.074 1.00 96.19 87 ILE A C 1
ATOM 682 O O . ILE A 1 87 ? -3.885 -11.467 -0.975 1.00 96.19 87 ILE A O 1
ATOM 686 N N . LYS A 1 88 ? -4.701 -13.375 -1.845 1.00 95.25 88 LYS A N 1
ATOM 687 C CA . LYS A 1 88 ? -3.547 -13.703 -2.691 1.00 95.25 88 LYS A CA 1
ATOM 688 C C . LYS A 1 88 ? -4.018 -14.024 -4.101 1.00 95.25 88 LYS A C 1
ATOM 690 O O . LYS A 1 88 ? -4.864 -14.895 -4.303 1.00 95.25 88 LYS A O 1
ATOM 695 N N . TYR A 1 89 ? -3.446 -13.344 -5.084 1.00 95.62 89 TYR A N 1
ATOM 696 C CA . TYR A 1 89 ? -3.645 -13.653 -6.497 1.00 95.62 89 TYR A CA 1
ATOM 697 C C . TYR A 1 89 ? -2.532 -14.575 -6.999 1.00 95.62 89 TYR A C 1
ATOM 699 O O . TYR A 1 89 ? -1.378 -14.422 -6.599 1.00 95.62 89 TYR A O 1
ATOM 707 N N . HIS A 1 90 ? -2.852 -15.506 -7.893 1.00 95.88 90 HIS A N 1
ATOM 708 C CA . HIS A 1 90 ? -1.864 -16.429 -8.452 1.00 95.88 90 HIS A CA 1
ATOM 709 C C . HIS A 1 90 ? -2.089 -16.666 -9.943 1.00 95.88 90 HIS A C 1
ATOM 711 O O . HIS A 1 90 ? -3.232 -16.836 -10.371 1.00 95.88 90 HIS A O 1
ATOM 717 N N . TYR A 1 91 ? -1.015 -16.717 -10.732 1.00 95.69 91 TYR A N 1
ATOM 718 C CA . TYR A 1 91 ? -1.070 -17.187 -12.115 1.00 95.69 91 TYR A CA 1
ATOM 719 C C . TYR A 1 91 ? -0.892 -18.715 -12.163 1.00 95.69 91 TYR A C 1
ATOM 721 O O . TYR A 1 91 ? 0.232 -19.195 -12.011 1.00 95.69 91 TYR A O 1
ATOM 729 N N . PRO A 1 92 ? -1.957 -19.505 -12.422 1.00 93.69 92 PRO A N 1
ATOM 730 C CA . PRO A 1 92 ? -1.862 -20.968 -12.413 1.00 93.69 92 PRO A CA 1
ATOM 731 C C . PRO A 1 92 ? -1.108 -21.538 -13.624 1.00 93.69 92 PRO A C 1
ATOM 733 O O . PRO A 1 92 ? -0.749 -22.711 -13.635 1.00 93.69 92 PRO A O 1
ATOM 736 N N . LYS A 1 93 ? -0.889 -20.733 -14.671 1.00 94.44 93 LYS A N 1
ATOM 737 C CA . LYS A 1 93 ? -0.137 -21.112 -15.876 1.00 94.44 93 LYS A CA 1
ATOM 738 C C . LYS A 1 93 ? 1.126 -20.255 -15.996 1.00 94.44 93 LYS A C 1
ATOM 740 O O . LYS A 1 93 ? 1.060 -19.094 -15.597 1.00 94.44 93 LYS A O 1
ATOM 745 N N . PRO A 1 94 ? 2.222 -20.783 -16.576 1.00 95.25 94 PRO A N 1
ATOM 746 C CA . PRO A 1 94 ? 3.412 -19.991 -16.878 1.00 95.25 94 PRO A CA 1
ATOM 747 C C . PRO A 1 94 ? 3.083 -18.768 -17.740 1.00 95.25 94 PRO A C 1
ATOM 749 O O . PRO A 1 94 ? 2.330 -18.875 -18.713 1.00 95.25 94 PRO A O 1
ATOM 752 N N . ILE A 1 95 ? 3.658 -17.618 -17.388 1.00 96.56 95 ILE A N 1
ATOM 753 C CA . ILE A 1 95 ? 3.456 -16.334 -18.083 1.00 96.56 95 ILE A CA 1
ATOM 754 C C . ILE A 1 95 ? 4.746 -15.767 -18.697 1.00 96.56 95 ILE A C 1
ATOM 756 O O . ILE A 1 95 ? 4.763 -14.612 -19.117 1.00 96.56 95 ILE A O 1
ATOM 760 N N . ASP A 1 96 ? 5.817 -16.557 -18.792 1.00 96.00 96 ASP A N 1
ATOM 761 C CA . ASP A 1 96 ? 7.145 -16.138 -19.267 1.00 96.00 96 ASP A CA 1
ATOM 762 C C . ASP A 1 96 ? 7.116 -15.445 -20.633 1.00 96.00 96 ASP A C 1
ATOM 764 O O . ASP A 1 96 ? 7.786 -14.434 -20.840 1.00 96.00 96 ASP A O 1
ATOM 768 N N . SER A 1 97 ? 6.307 -15.949 -21.569 1.00 96.75 97 SER A N 1
ATOM 769 C CA . SER A 1 97 ? 6.153 -15.334 -22.891 1.00 96.75 97 SER A CA 1
ATOM 770 C C . SER A 1 97 ? 5.517 -13.944 -22.805 1.00 96.75 97 SER A C 1
ATOM 772 O O . SER A 1 97 ? 5.976 -13.020 -23.473 1.00 96.75 97 SER A O 1
ATOM 774 N N . ILE A 1 98 ? 4.514 -13.773 -21.938 1.00 97.62 98 ILE A N 1
ATOM 775 C CA . ILE A 1 98 ? 3.828 -12.495 -21.708 1.00 97.62 98 ILE A CA 1
ATOM 776 C C . ILE A 1 98 ? 4.775 -11.508 -21.023 1.00 97.62 98 ILE A C 1
ATOM 778 O O . ILE A 1 98 ? 4.877 -10.363 -21.465 1.00 97.62 98 ILE A O 1
ATOM 782 N N . LEU A 1 99 ? 5.503 -11.958 -19.993 1.00 96.75 99 LEU A N 1
ATOM 783 C CA . LEU A 1 99 ? 6.535 -11.166 -19.319 1.00 96.75 99 LEU A CA 1
ATOM 784 C C . LEU A 1 99 ? 7.587 -10.694 -20.324 1.00 96.75 99 LEU A C 1
ATOM 786 O O . LEU A 1 99 ? 7.828 -9.494 -20.432 1.00 96.75 99 LEU A O 1
ATOM 790 N N . LYS A 1 100 ? 8.145 -11.608 -21.130 1.00 96.50 100 LYS A N 1
ATOM 791 C CA . LYS A 1 100 ? 9.148 -11.278 -22.151 1.00 96.50 100 LYS A CA 1
ATOM 792 C C . LYS A 1 100 ? 8.641 -10.212 -23.118 1.00 96.50 100 LYS A C 1
ATOM 794 O O . LYS A 1 100 ? 9.341 -9.229 -23.340 1.00 96.50 100 LYS A O 1
ATOM 799 N N . THR A 1 101 ? 7.439 -1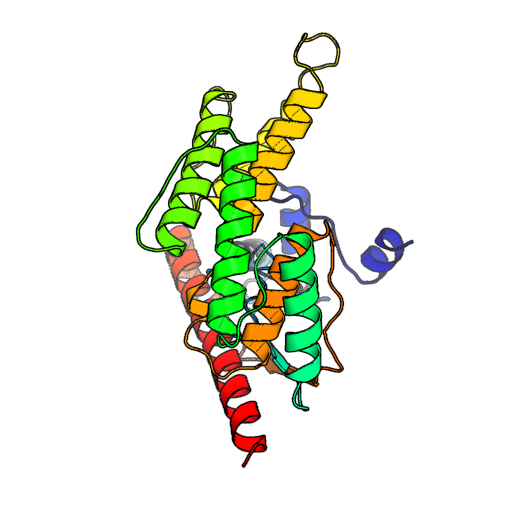0.381 -23.670 1.00 96.94 101 THR A N 1
ATOM 800 C CA . THR A 1 101 ? 6.863 -9.428 -24.629 1.00 96.94 101 THR A CA 1
ATOM 801 C C . THR A 1 101 ? 6.628 -8.053 -24.006 1.00 96.94 101 THR A C 1
ATOM 803 O O . THR A 1 101 ? 6.987 -7.043 -24.611 1.00 96.94 101 THR A O 1
ATOM 806 N N . ARG A 1 102 ? 6.040 -7.992 -22.805 1.00 97.00 102 ARG A N 1
ATOM 807 C CA . ARG A 1 102 ? 5.717 -6.717 -22.144 1.00 97.00 102 ARG A CA 1
ATOM 808 C C . ARG A 1 102 ? 6.975 -5.987 -21.664 1.00 97.00 102 ARG A C 1
ATOM 810 O O . ARG A 1 102 ? 7.093 -4.793 -21.918 1.00 97.00 102 ARG A O 1
ATOM 817 N N . ILE A 1 103 ? 7.950 -6.701 -21.094 1.00 97.25 103 ILE A N 1
ATOM 818 C CA . ILE A 1 103 ? 9.256 -6.133 -20.712 1.00 97.25 103 ILE A CA 1
ATOM 819 C C . ILE A 1 103 ? 9.972 -5.574 -21.948 1.00 97.25 103 ILE A C 1
ATOM 821 O O . ILE A 1 103 ? 10.370 -4.415 -21.944 1.00 97.25 103 ILE A O 1
ATOM 825 N N . SER A 1 104 ? 10.053 -6.332 -23.048 1.00 97.00 104 SER A N 1
ATOM 826 C CA . SER A 1 104 ? 10.670 -5.849 -24.297 1.00 97.00 104 SER A CA 1
ATOM 827 C C . SER A 1 104 ? 9.981 -4.608 -24.872 1.00 97.00 104 SER A C 1
ATOM 829 O O . SER A 1 104 ? 10.634 -3.716 -25.420 1.00 97.00 104 SER A O 1
ATOM 831 N N . LYS A 1 105 ? 8.654 -4.506 -24.726 1.00 96.56 105 LYS A N 1
ATOM 832 C CA . LYS A 1 105 ? 7.909 -3.303 -25.116 1.00 96.56 105 LYS A CA 1
ATOM 833 C C . LYS A 1 105 ? 8.306 -2.098 -24.259 1.00 96.56 105 LYS A C 1
ATOM 835 O O . LYS A 1 105 ? 8.513 -1.018 -24.808 1.00 96.56 105 LYS A O 1
ATOM 840 N N . MET A 1 106 ? 8.427 -2.272 -22.945 1.00 97.25 106 MET A N 1
ATOM 841 C CA . MET A 1 106 ? 8.885 -1.210 -22.049 1.00 97.25 106 MET A CA 1
ATOM 842 C C . MET A 1 106 ? 10.316 -0.779 -22.363 1.00 97.25 106 MET A C 1
ATOM 844 O O . MET A 1 106 ? 10.560 0.412 -22.518 1.00 97.25 106 MET A O 1
ATOM 848 N N . GLU A 1 107 ? 11.234 -1.731 -22.537 1.00 97.50 107 GLU A N 1
ATOM 849 C CA . GLU A 1 107 ? 12.624 -1.456 -22.921 1.00 97.50 107 GLU A CA 1
ATOM 850 C C . GLU A 1 107 ? 12.694 -0.637 -24.211 1.00 97.50 107 GLU A C 1
ATOM 852 O O . GLU A 1 107 ? 13.379 0.380 -24.255 1.00 97.50 107 GLU A O 1
ATOM 857 N N . SER A 1 108 ? 11.909 -1.012 -25.226 1.00 96.69 108 SER A N 1
ATOM 858 C CA . SER A 1 108 ? 11.835 -0.277 -26.496 1.00 96.69 108 SER A CA 1
ATOM 859 C C . SER A 1 108 ? 11.389 1.177 -26.305 1.00 96.69 108 SER A C 1
ATOM 861 O O . SER A 1 108 ? 11.963 2.081 -26.904 1.00 96.69 108 SER A O 1
ATOM 863 N N . VAL A 1 109 ? 10.380 1.415 -25.459 1.00 96.88 109 VAL A N 1
ATOM 864 C CA . VAL A 1 109 ? 9.875 2.768 -25.146 1.00 96.88 109 VAL A CA 1
ATOM 865 C C . VAL A 1 109 ? 10.885 3.569 -24.318 1.00 96.88 109 VAL A C 1
ATOM 867 O O . VAL A 1 109 ? 10.967 4.794 -24.430 1.00 96.88 109 VAL A O 1
ATOM 870 N N . LEU A 1 110 ? 11.663 2.886 -23.482 1.00 96.38 110 LEU A N 1
ATOM 871 C CA . LEU A 1 110 ? 12.687 3.490 -22.638 1.00 96.38 110 LEU A CA 1
ATOM 872 C C . LEU A 1 110 ? 14.029 3.693 -23.355 1.00 96.38 110 LEU A C 1
ATOM 874 O O . LEU A 1 110 ? 14.880 4.401 -22.824 1.00 96.38 110 LEU A O 1
ATOM 878 N N . GLY A 1 111 ? 14.208 3.126 -24.553 1.00 96.19 111 GLY A N 1
ATOM 879 C CA . GLY A 1 111 ? 15.485 3.132 -25.271 1.00 96.19 111 GLY A CA 1
ATOM 880 C C . GLY A 1 111 ? 16.530 2.187 -24.666 1.00 96.19 111 GLY A C 1
ATOM 881 O O . GLY A 1 111 ? 17.720 2.349 -24.921 1.00 96.19 111 GLY A O 1
ATOM 882 N N . ILE A 1 112 ? 16.099 1.210 -23.863 1.00 96.00 112 ILE A N 1
ATOM 883 C CA . ILE A 1 112 ? 16.962 0.204 -23.238 1.00 96.00 112 ILE A CA 1
ATOM 884 C C . ILE A 1 112 ? 17.277 -0.883 -24.272 1.00 96.00 112 ILE A C 1
ATOM 886 O O . ILE A 1 112 ? 16.388 -1.397 -24.960 1.00 96.00 112 ILE A O 1
ATOM 890 N N . ALA A 1 113 ? 18.557 -1.238 -24.397 1.00 91.94 113 ALA A N 1
ATOM 891 C CA . ALA A 1 113 ? 18.987 -2.282 -25.317 1.00 91.94 113 ALA A CA 1
ATOM 892 C C . ALA A 1 113 ? 18.447 -3.647 -24.874 1.00 91.94 113 ALA A C 1
ATOM 894 O O . ALA A 1 113 ? 18.533 -4.023 -23.706 1.00 91.94 113 ALA A O 1
ATOM 895 N N . HIS A 1 114 ? 17.927 -4.418 -25.829 1.00 86.75 114 HIS A N 1
ATOM 896 C CA . HIS A 1 114 ? 17.494 -5.781 -25.545 1.00 86.75 114 HIS A CA 1
ATOM 897 C C . HIS A 1 114 ? 18.702 -6.625 -25.138 1.00 86.75 114 HIS A C 1
ATOM 899 O O . HIS A 1 114 ? 19.748 -6.582 -25.787 1.00 86.75 114 HIS A O 1
ATOM 905 N N . SER A 1 115 ? 18.546 -7.401 -24.070 1.00 85.94 115 SER A N 1
ATOM 906 C CA . SER A 1 115 ? 19.603 -8.256 -23.540 1.00 85.94 115 SER A CA 1
ATOM 907 C C . SER A 1 115 ? 19.069 -9.637 -23.172 1.00 85.94 115 SER A C 1
ATOM 909 O O . SER A 1 115 ? 17.873 -9.821 -22.943 1.00 85.94 115 SER A O 1
ATOM 911 N N . GLU A 1 116 ? 19.981 -10.604 -23.080 1.00 90.06 116 GLU A N 1
ATOM 912 C CA . GLU A 1 116 ? 19.702 -11.968 -22.603 1.00 90.06 116 GLU A CA 1
ATOM 913 C C . GLU A 1 116 ? 19.729 -12.067 -21.063 1.00 90.06 116 GLU A C 1
ATOM 915 O O . GLU A 1 116 ? 19.862 -13.154 -20.503 1.00 90.06 116 GLU A O 1
ATOM 920 N N . LYS A 1 117 ? 19.627 -10.927 -20.364 1.00 93.88 117 LYS A N 1
ATOM 921 C CA . LYS A 1 117 ? 19.521 -10.872 -18.903 1.00 93.88 117 LYS A CA 1
ATOM 922 C C . LYS A 1 117 ? 18.222 -11.528 -18.423 1.00 93.88 117 LYS A C 1
ATOM 924 O O . LYS A 1 117 ? 17.225 -11.615 -19.149 1.00 93.88 117 LYS A O 1
ATOM 929 N N . THR A 1 118 ? 18.213 -11.944 -17.165 1.00 94.94 118 THR A N 1
ATOM 930 C CA . THR A 1 118 ? 17.023 -12.496 -16.508 1.00 94.94 118 THR A CA 1
ATOM 931 C C . THR A 1 118 ? 15.918 -11.438 -16.360 1.00 94.94 118 THR A C 1
ATOM 933 O O . THR A 1 118 ? 16.178 -10.233 -16.408 1.00 94.94 118 THR A O 1
ATOM 936 N N . PHE A 1 119 ? 14.658 -11.857 -16.167 1.00 95.62 119 PHE A N 1
ATOM 937 C CA . PHE A 1 119 ? 13.557 -10.901 -15.959 1.00 95.62 119 PHE A CA 1
ATOM 938 C C . PHE A 1 119 ? 13.785 -9.939 -14.779 1.00 95.62 119 PHE A C 1
ATOM 940 O O . PHE A 1 119 ? 13.548 -8.748 -14.981 1.00 95.62 119 PHE A O 1
ATOM 947 N N . PRO A 1 120 ? 14.265 -10.378 -13.594 1.00 95.88 120 PRO A N 1
ATOM 948 C CA . PRO A 1 120 ? 14.573 -9.456 -12.503 1.00 95.88 120 PRO A CA 1
ATOM 949 C C . PRO A 1 120 ? 15.594 -8.379 -12.884 1.00 95.88 120 PRO A C 1
ATOM 951 O O . PRO A 1 120 ? 15.372 -7.203 -12.620 1.00 95.88 120 PRO A O 1
ATOM 954 N N . GLU A 1 121 ? 16.685 -8.750 -13.557 1.00 94.75 121 GLU A N 1
ATOM 955 C CA . GLU A 1 121 ? 17.722 -7.796 -13.973 1.00 94.75 121 GLU A CA 1
ATOM 956 C C . GLU A 1 121 ? 17.190 -6.769 -14.981 1.00 94.75 121 GLU A C 1
ATOM 958 O O . GLU A 1 121 ? 17.501 -5.582 -14.885 1.00 94.75 121 GLU A O 1
ATOM 963 N N . ARG A 1 122 ? 16.348 -7.213 -15.922 1.00 95.88 122 ARG A N 1
ATOM 964 C CA . ARG A 1 122 ? 15.699 -6.336 -16.910 1.00 95.88 122 ARG A CA 1
ATOM 965 C C . ARG A 1 122 ? 14.709 -5.376 -16.248 1.00 95.88 122 ARG A C 1
ATOM 967 O O . ARG A 1 122 ? 14.716 -4.186 -16.549 1.00 95.88 122 ARG A O 1
ATOM 974 N N . LEU A 1 123 ? 13.898 -5.864 -15.305 1.00 96.12 123 LEU A N 1
ATOM 975 C CA . LEU A 1 123 ? 12.989 -5.025 -14.514 1.00 96.12 123 LEU A CA 1
ATOM 976 C C . LEU A 1 123 ? 13.752 -4.009 -13.656 1.00 96.12 123 LEU A C 1
ATOM 978 O O . LEU A 1 123 ? 13.329 -2.859 -13.574 1.00 96.12 123 LEU A O 1
ATOM 982 N N . LYS A 1 124 ? 14.900 -4.389 -13.085 1.00 95.44 124 LYS A N 1
ATOM 983 C CA . LYS A 1 124 ? 15.769 -3.472 -12.334 1.00 95.44 124 LYS A CA 1
ATOM 984 C C . LYS A 1 124 ? 16.291 -2.332 -13.211 1.00 95.44 124 LYS A C 1
ATOM 986 O O . LYS A 1 124 ? 16.261 -1.177 -12.795 1.00 95.44 124 LYS A O 1
ATOM 991 N N . GLU A 1 125 ? 16.720 -2.636 -14.434 1.00 95.50 125 GLU A N 1
ATOM 992 C CA . GLU A 1 125 ? 17.187 -1.637 -15.408 1.00 95.50 125 GLU A CA 1
ATOM 993 C C . GLU A 1 125 ? 16.064 -0.688 -15.859 1.00 95.50 125 GLU A C 1
ATOM 995 O O . GLU A 1 125 ? 16.256 0.531 -15.915 1.00 95.50 125 GLU A O 1
ATOM 1000 N N . ILE A 1 126 ? 14.865 -1.229 -16.099 1.00 96.88 126 ILE A N 1
ATOM 1001 C CA . ILE A 1 126 ? 13.646 -0.445 -16.347 1.00 96.88 126 ILE A CA 1
ATOM 1002 C C . ILE A 1 126 ? 13.351 0.479 -15.162 1.00 96.88 126 ILE A C 1
ATOM 1004 O O . ILE A 1 126 ? 13.177 1.680 -15.358 1.00 96.88 126 ILE A O 1
ATOM 1008 N N . GLN A 1 127 ? 13.319 -0.053 -13.938 1.00 96.12 127 GLN A N 1
ATOM 1009 C CA . GLN A 1 127 ? 12.993 0.718 -12.739 1.00 96.12 127 GLN A CA 1
ATOM 1010 C C . GLN A 1 127 ? 14.000 1.837 -12.488 1.00 96.12 127 GLN A C 1
ATOM 1012 O O . GLN A 1 127 ? 13.600 2.963 -12.209 1.00 96.12 127 GLN A O 1
ATOM 1017 N N . LYS A 1 128 ? 15.296 1.555 -12.648 1.00 95.69 128 LYS A N 1
ATOM 1018 C CA . LYS A 1 128 ? 16.358 2.561 -12.549 1.00 95.69 128 LYS A CA 1
ATOM 1019 C C . LYS A 1 128 ? 16.187 3.659 -13.602 1.00 95.69 128 LYS A C 1
ATOM 1021 O O . LYS A 1 128 ? 16.315 4.833 -13.280 1.00 95.69 128 LYS A O 1
ATOM 1026 N N . THR A 1 129 ? 15.840 3.294 -14.837 1.00 96.12 129 THR A N 1
ATOM 1027 C CA . THR A 1 129 ? 15.608 4.264 -15.921 1.00 96.12 129 THR A CA 1
ATOM 1028 C C . THR A 1 129 ? 14.387 5.142 -15.642 1.00 96.12 129 THR A C 1
ATOM 1030 O O . THR A 1 129 ? 14.431 6.348 -15.884 1.00 96.12 129 THR A O 1
ATOM 1033 N N . LEU A 1 130 ? 13.306 4.564 -15.109 1.00 95.56 130 LEU A N 1
ATOM 1034 C CA . LEU A 1 130 ? 12.134 5.322 -14.666 1.00 95.56 130 LEU A CA 1
ATOM 1035 C C . LEU A 1 130 ? 12.495 6.263 -13.511 1.00 95.56 130 LEU A C 1
ATOM 1037 O O . LEU A 1 130 ? 12.166 7.439 -13.591 1.00 95.56 130 LEU A O 1
ATOM 1041 N N . LEU A 1 131 ? 13.244 5.793 -12.507 1.00 96.00 131 LEU A N 1
ATOM 1042 C CA . LEU A 1 131 ? 13.703 6.633 -11.396 1.00 96.00 131 LEU A CA 1
ATOM 1043 C C . LEU A 1 131 ? 14.501 7.843 -11.890 1.00 96.00 131 LEU A C 1
ATOM 1045 O O . LEU A 1 131 ? 14.244 8.962 -11.466 1.00 96.00 131 LEU A O 1
ATOM 1049 N N . THR A 1 132 ? 15.433 7.639 -12.825 1.00 94.81 132 THR A N 1
ATOM 1050 C CA . THR A 1 132 ? 16.229 8.733 -13.398 1.00 94.81 132 THR A CA 1
ATOM 1051 C C . THR A 1 132 ? 15.367 9.742 -14.163 1.00 94.81 132 THR A C 1
ATOM 1053 O O . THR A 1 132 ? 15.656 10.941 -14.137 1.00 94.81 132 THR A O 1
ATOM 1056 N N . ARG A 1 133 ? 14.293 9.294 -14.830 1.00 93.44 133 ARG A N 1
ATOM 1057 C CA . ARG A 1 133 ? 13.323 10.200 -15.469 1.00 93.44 133 ARG A CA 1
ATOM 1058 C C . ARG A 1 133 ? 12.564 11.028 -14.433 1.00 93.44 133 ARG A C 1
ATOM 1060 O O . ARG A 1 133 ? 12.471 12.236 -14.619 1.00 93.44 133 ARG A O 1
ATOM 1067 N N . GLU A 1 134 ? 12.096 10.401 -13.354 1.00 92.62 134 GLU A N 1
ATOM 1068 C CA . GLU A 1 134 ? 11.423 11.094 -12.244 1.00 92.62 134 GLU A CA 1
ATOM 1069 C C . GLU A 1 134 ? 12.351 12.124 -11.588 1.00 92.62 134 GLU A C 1
ATOM 1071 O O . GLU A 1 134 ? 12.010 13.296 -11.470 1.00 92.62 134 GLU A O 1
ATOM 1076 N N . GLN A 1 135 ? 13.580 11.727 -11.251 1.00 94.50 135 GLN A N 1
ATOM 1077 C CA . GLN A 1 135 ? 14.608 12.629 -10.726 1.00 94.50 135 GLN A CA 1
ATOM 1078 C C . GLN A 1 135 ? 14.832 13.834 -11.651 1.00 94.50 135 GLN A C 1
ATOM 1080 O O . GLN A 1 135 ? 14.825 14.975 -11.193 1.00 94.50 135 GLN A O 1
ATOM 1085 N N . SER A 1 136 ? 14.953 13.597 -12.962 1.00 93.44 136 SER A N 1
ATOM 1086 C CA . SER A 1 136 ? 15.130 14.666 -13.953 1.00 93.44 136 SER A CA 1
ATOM 1087 C C . SER A 1 136 ? 13.928 15.612 -14.019 1.00 93.44 136 SER A C 1
ATOM 1089 O O . SER A 1 136 ? 14.120 16.819 -14.146 1.00 93.44 136 SER A O 1
ATOM 1091 N N . ALA A 1 137 ? 12.702 15.088 -13.912 1.00 91.56 137 ALA A N 1
ATOM 1092 C CA . ALA A 1 137 ? 11.477 15.890 -13.901 1.00 91.56 137 ALA A CA 1
ATOM 1093 C C . ALA A 1 137 ? 11.395 16.820 -12.678 1.00 91.56 137 ALA A C 1
ATOM 1095 O O . ALA A 1 137 ? 10.847 17.915 -12.778 1.00 91.56 137 ALA A O 1
ATOM 1096 N N . HIS A 1 138 ? 11.996 16.417 -11.554 1.00 91.12 138 HIS A N 1
ATOM 1097 C CA . HIS A 1 138 ? 12.061 17.209 -10.320 1.00 91.12 138 HIS A CA 1
ATOM 1098 C C . HIS A 1 138 ? 13.356 18.001 -10.140 1.00 91.12 138 HIS A C 1
ATOM 1100 O O . HIS A 1 138 ? 13.532 18.640 -9.099 1.00 91.12 138 HIS A O 1
ATOM 1106 N N . GLU A 1 139 ? 14.245 17.997 -11.137 1.00 92.25 139 GLU A N 1
ATOM 1107 C CA . GLU A 1 139 ? 15.575 18.626 -11.077 1.00 92.25 139 GLU A CA 1
ATOM 1108 C C . GLU A 1 139 ? 16.434 18.087 -9.916 1.00 92.25 139 GLU A C 1
ATOM 1110 O O . GLU A 1 139 ? 17.250 18.793 -9.323 1.00 92.25 139 GLU A O 1
ATOM 1115 N N . ILE A 1 140 ? 16.233 16.817 -9.571 1.00 91.44 140 ILE A N 1
ATOM 1116 C CA . ILE A 1 140 ? 16.965 16.097 -8.535 1.00 91.44 140 ILE A CA 1
ATOM 1117 C C . ILE A 1 140 ? 18.086 15.308 -9.211 1.00 91.44 140 ILE A C 1
ATOM 1119 O O . ILE A 1 140 ? 17.875 14.625 -10.208 1.00 91.44 140 ILE A O 1
ATOM 1123 N N . SER A 1 141 ? 19.293 15.382 -8.655 1.00 88.69 141 SER A N 1
ATOM 1124 C CA . SER A 1 141 ? 20.436 14.588 -9.106 1.00 88.69 141 SER A CA 1
ATOM 1125 C C . SER A 1 141 ? 21.016 13.845 -7.913 1.00 88.69 141 SER A C 1
ATOM 1127 O O . SER A 1 141 ? 21.891 14.357 -7.215 1.00 88.69 141 SER A O 1
ATOM 1129 N N . LEU A 1 142 ? 20.509 12.638 -7.684 1.00 87.31 142 LEU A N 1
ATOM 1130 C CA . LEU A 1 142 ? 20.970 11.726 -6.643 1.00 87.31 142 LEU A CA 1
ATOM 1131 C C . LEU A 1 142 ? 21.483 10.449 -7.300 1.00 87.31 142 LEU A C 1
ATOM 1133 O O . LEU A 1 142 ? 21.006 10.043 -8.356 1.00 87.31 142 LEU A O 1
ATOM 1137 N N . SER A 1 143 ? 22.479 9.827 -6.685 1.00 85.19 143 SER A N 1
ATOM 1138 C CA . SER A 1 143 ? 22.992 8.542 -7.138 1.00 85.19 143 SER A CA 1
ATOM 1139 C C . SER A 1 143 ? 23.482 7.775 -5.928 1.00 85.19 143 SER A C 1
ATOM 1141 O O . SER A 1 143 ? 24.500 8.143 -5.346 1.00 85.19 143 SER A O 1
ATOM 1143 N N . GLU A 1 144 ? 22.785 6.696 -5.599 1.00 87.88 144 GLU A N 1
ATOM 1144 C CA . GLU A 1 144 ? 23.212 5.748 -4.574 1.00 87.88 144 GLU A CA 1
ATOM 1145 C C . GLU A 1 144 ? 23.708 4.455 -5.228 1.00 87.88 144 GLU A C 1
ATOM 1147 O O . GLU A 1 144 ? 23.519 4.217 -6.425 1.00 87.88 144 GLU A O 1
ATOM 1152 N N . THR A 1 145 ? 24.394 3.619 -4.448 1.00 84.94 145 THR A N 1
ATOM 1153 C CA . THR A 1 145 ? 24.841 2.303 -4.940 1.00 84.94 145 THR A CA 1
ATOM 1154 C C . THR A 1 145 ? 23.680 1.309 -4.979 1.00 84.94 145 THR A C 1
ATOM 1156 O O . THR A 1 145 ? 23.588 0.497 -5.903 1.00 84.94 145 THR A O 1
ATOM 1159 N N . ASP A 1 146 ? 22.791 1.372 -3.988 1.00 92.81 146 ASP A N 1
ATOM 1160 C CA . ASP A 1 146 ? 21.593 0.547 -3.913 1.00 92.81 146 ASP A CA 1
ATOM 1161 C C . ASP A 1 146 ? 20.374 1.285 -4.488 1.00 92.81 146 ASP A C 1
ATOM 1163 O O . ASP A 1 146 ? 20.106 2.443 -4.171 1.00 92.81 146 ASP A O 1
ATOM 1167 N N . LEU A 1 147 ? 19.611 0.599 -5.346 1.00 93.50 147 LEU A N 1
ATOM 1168 C CA . LEU A 1 147 ? 18.460 1.196 -6.029 1.00 93.50 147 LEU A CA 1
ATOM 1169 C C . LEU A 1 147 ? 17.350 1.584 -5.045 1.00 93.50 147 LEU A C 1
ATOM 1171 O O . LEU A 1 147 ? 16.638 2.556 -5.277 1.00 93.50 147 LEU A O 1
ATOM 1175 N N . TYR A 1 148 ? 17.170 0.822 -3.968 1.00 93.69 148 TYR A N 1
ATOM 1176 C CA . TYR A 1 148 ? 16.139 1.120 -2.987 1.00 93.69 148 TYR A CA 1
ATOM 1177 C C . TYR A 1 148 ? 16.512 2.326 -2.126 1.00 93.69 148 TYR A C 1
ATOM 1179 O O . TYR A 1 148 ? 15.665 3.189 -1.905 1.00 93.69 148 TYR A O 1
ATOM 1187 N N . GLU A 1 149 ? 17.773 2.429 -1.704 1.00 94.12 149 GLU A N 1
ATOM 1188 C CA . GLU A 1 149 ? 18.290 3.633 -1.039 1.00 94.12 149 GLU A CA 1
ATOM 1189 C C . GLU A 1 149 ? 18.094 4.879 -1.913 1.00 94.12 149 GLU A C 1
ATOM 1191 O O . GLU A 1 149 ? 17.618 5.906 -1.430 1.00 94.12 149 GLU A O 1
ATOM 1196 N N . GLU A 1 150 ? 18.345 4.769 -3.219 1.00 95.38 150 GLU A N 1
ATOM 1197 C CA . GLU A 1 150 ? 18.130 5.871 -4.159 1.00 95.38 150 GLU A CA 1
ATOM 1198 C C . GLU A 1 150 ? 16.658 6.274 -4.305 1.00 95.38 150 GLU A C 1
ATOM 1200 O O . GLU A 1 150 ? 16.345 7.465 -4.390 1.00 95.38 150 GLU A O 1
ATOM 1205 N N . ILE A 1 151 ? 15.746 5.296 -4.330 1.00 94.88 151 ILE A N 1
ATOM 1206 C CA . ILE A 1 151 ? 14.298 5.538 -4.351 1.00 94.88 151 ILE A CA 1
ATOM 1207 C C . ILE A 1 151 ? 13.890 6.322 -3.098 1.00 94.88 151 ILE A C 1
ATOM 1209 O O . ILE A 1 151 ? 13.274 7.379 -3.219 1.00 94.88 151 ILE A O 1
ATOM 1213 N N . VAL A 1 152 ? 14.301 5.864 -1.911 1.00 93.75 152 VAL A N 1
ATOM 1214 C CA . VAL A 1 152 ? 13.976 6.514 -0.628 1.00 93.75 152 VAL A CA 1
ATOM 1215 C C . VAL A 1 152 ? 14.567 7.926 -0.540 1.00 93.75 152 VAL A C 1
ATOM 1217 O O . VAL A 1 152 ? 13.912 8.854 -0.053 1.00 93.75 152 VAL A O 1
ATOM 1220 N N . ALA A 1 153 ? 15.793 8.117 -1.032 1.00 94.12 153 ALA A N 1
ATOM 1221 C CA . ALA A 1 153 ? 16.428 9.429 -1.094 1.00 94.12 153 ALA A CA 1
ATOM 1222 C C . ALA A 1 153 ? 15.681 10.372 -2.052 1.00 94.12 153 ALA A C 1
ATOM 1224 O O . ALA A 1 153 ? 15.469 11.540 -1.726 1.00 94.12 153 ALA A O 1
ATOM 1225 N N . THR A 1 154 ? 15.220 9.857 -3.196 1.00 95.25 154 THR A N 1
ATOM 1226 C CA . THR A 1 154 ? 14.421 10.616 -4.172 1.00 95.25 154 THR A CA 1
ATOM 1227 C C . THR A 1 154 ? 13.061 11.007 -3.593 1.00 95.25 154 THR A C 1
ATOM 1229 O O . THR A 1 154 ? 12.686 12.173 -3.683 1.00 95.25 154 THR A O 1
ATOM 1232 N N . GLU A 1 155 ? 12.352 10.083 -2.934 1.00 94.12 155 GLU A N 1
ATOM 1233 C CA . GLU A 1 155 ? 11.097 10.372 -2.220 1.00 94.12 155 GLU A CA 1
ATOM 1234 C C . GLU A 1 155 ? 11.266 11.515 -1.217 1.00 94.12 155 GLU A C 1
ATOM 1236 O O . GLU A 1 155 ? 10.488 12.470 -1.215 1.00 94.12 155 GLU A O 1
ATOM 1241 N N . SER A 1 156 ? 12.311 11.424 -0.390 1.00 93.62 156 SER A N 1
ATOM 1242 C CA . SER A 1 156 ? 12.611 12.425 0.633 1.00 93.62 156 SER A CA 1
ATOM 1243 C C . SER A 1 156 ? 12.932 13.779 0.003 1.00 93.62 156 SER A C 1
ATOM 1245 O O . SER A 1 156 ? 12.418 14.801 0.447 1.00 93.62 156 SER A O 1
ATOM 1247 N N . ALA A 1 157 ? 13.734 13.798 -1.064 1.00 94.75 157 ALA A N 1
ATOM 1248 C CA . ALA A 1 157 ? 14.113 15.026 -1.751 1.00 94.75 157 ALA A CA 1
ATOM 1249 C C . ALA A 1 157 ? 12.915 15.730 -2.408 1.00 94.75 157 ALA A C 1
ATOM 1251 O O . ALA A 1 157 ? 12.806 16.953 -2.300 1.00 94.75 157 ALA A O 1
ATOM 1252 N N . ILE A 1 158 ? 12.000 14.981 -3.038 1.00 94.75 158 ILE A N 1
ATOM 1253 C CA . ILE A 1 158 ? 10.765 15.549 -3.600 1.00 94.75 158 ILE A CA 1
ATOM 1254 C C . ILE A 1 158 ? 9.903 16.122 -2.472 1.00 94.75 158 ILE A C 1
ATOM 1256 O O . ILE A 1 158 ? 9.518 17.287 -2.548 1.00 94.75 158 ILE A O 1
ATOM 1260 N N . LEU A 1 159 ? 9.646 15.350 -1.407 1.00 93.75 159 LEU A N 1
ATOM 1261 C CA . LEU A 1 159 ? 8.830 15.816 -0.282 1.00 93.75 159 LEU A CA 1
ATOM 1262 C C . LEU A 1 159 ? 9.414 17.092 0.340 1.00 93.75 159 LEU A C 1
ATOM 1264 O O . LEU A 1 159 ? 8.705 18.088 0.443 1.00 93.75 159 LEU A O 1
ATOM 1268 N N . THR A 1 160 ? 10.713 17.111 0.652 1.00 92.81 160 THR A N 1
ATOM 1269 C CA . THR A 1 160 ? 11.384 18.290 1.221 1.00 92.81 160 THR A CA 1
ATOM 1270 C C . THR A 1 160 ? 11.338 19.499 0.282 1.00 92.81 160 THR A C 1
ATOM 1272 O O . THR A 1 160 ? 11.179 20.624 0.757 1.00 92.81 160 THR A O 1
ATOM 1275 N N . LYS A 1 161 ? 11.434 19.307 -1.045 1.00 93.38 161 LYS A N 1
ATOM 1276 C CA . LYS A 1 161 ? 11.288 20.402 -2.025 1.00 93.38 161 LYS A CA 1
ATOM 1277 C C . LYS A 1 161 ? 9.901 21.044 -1.927 1.00 93.38 161 LYS A C 1
ATOM 1279 O O . LYS A 1 161 ? 9.812 22.268 -1.955 1.00 93.38 161 LYS A O 1
ATOM 1284 N N . ILE A 1 162 ? 8.842 20.243 -1.789 1.00 92.69 162 ILE A N 1
ATOM 1285 C CA . ILE A 1 162 ? 7.464 20.746 -1.676 1.00 92.69 162 ILE A CA 1
ATOM 1286 C C . ILE A 1 162 ? 7.192 21.331 -0.283 1.00 92.69 162 ILE A C 1
ATOM 1288 O O . ILE A 1 162 ? 6.640 22.423 -0.183 1.00 92.69 162 ILE A O 1
ATOM 1292 N N . GLU A 1 163 ? 7.643 20.687 0.795 1.00 91.62 163 GLU A N 1
ATOM 1293 C CA . GLU A 1 163 ? 7.542 21.226 2.162 1.00 91.62 163 GLU A CA 1
ATOM 1294 C C . GLU A 1 163 ? 8.227 22.592 2.292 1.00 91.62 163 GLU A C 1
ATOM 1296 O O . GLU A 1 163 ? 7.707 23.495 2.945 1.00 91.62 163 GLU A O 1
ATOM 1301 N N . ALA A 1 164 ? 9.370 22.783 1.628 1.00 90.88 164 ALA A N 1
ATOM 1302 C CA . ALA A 1 164 ? 10.075 24.059 1.626 1.00 90.88 164 ALA A CA 1
ATOM 1303 C C . ALA A 1 164 ? 9.301 25.185 0.919 1.00 90.88 164 ALA A C 1
ATOM 1305 O O . ALA A 1 164 ? 9.550 26.350 1.236 1.00 90.88 164 ALA A O 1
ATOM 1306 N N . LYS A 1 165 ? 8.389 24.858 -0.009 1.00 89.81 165 LYS A N 1
ATOM 1307 C CA . LYS A 1 165 ? 7.481 25.825 -0.648 1.00 89.81 165 LYS A CA 1
ATOM 1308 C C . LYS A 1 165 ? 6.284 26.178 0.241 1.00 89.81 165 LYS A C 1
ATOM 1310 O O . LYS A 1 165 ? 5.860 27.326 0.218 1.00 89.81 165 LYS A O 1
ATOM 1315 N N . HIS A 1 166 ? 5.786 25.216 1.021 1.00 88.06 166 HIS A N 1
ATOM 1316 C CA . HIS A 1 166 ? 4.565 25.318 1.837 1.00 88.06 166 HIS A CA 1
ATOM 1317 C C . HIS A 1 166 ? 4.866 25.259 3.348 1.00 88.06 166 HIS A C 1
ATOM 1319 O O . HIS A 1 166 ? 4.253 24.493 4.093 1.00 88.06 166 HIS A O 1
ATOM 1325 N N . GLN A 1 167 ? 5.850 26.034 3.818 1.00 83.00 167 GLN A N 1
ATOM 1326 C CA . GLN A 1 167 ? 6.359 25.971 5.205 1.00 83.00 167 GLN A CA 1
ATOM 1327 C C . GLN A 1 167 ? 5.327 26.375 6.269 1.00 83.00 167 GLN A C 1
ATOM 1329 O O . GLN A 1 167 ? 5.489 26.084 7.456 1.00 83.00 167 GLN A O 1
ATOM 1334 N N . GLU A 1 168 ? 4.288 27.095 5.865 1.00 84.06 168 GLU A N 1
ATOM 1335 C CA . GLU A 1 168 ? 3.168 27.503 6.703 1.00 84.06 168 GLU A CA 1
ATOM 1336 C C . GLU A 1 168 ? 2.201 26.354 7.015 1.00 84.06 168 GLU A C 1
ATOM 1338 O O . GLU A 1 168 ? 1.475 26.423 8.015 1.00 84.06 168 GLU A O 1
ATOM 1343 N N . LEU A 1 169 ? 2.204 25.297 6.196 1.00 82.75 169 LEU A N 1
ATOM 1344 C CA . LEU A 1 169 ? 1.341 24.137 6.372 1.00 82.75 169 LEU A CA 1
ATOM 1345 C C . LEU A 1 169 ? 1.938 23.189 7.412 1.00 82.75 169 LEU A C 1
ATOM 1347 O O . LEU A 1 169 ? 3.129 22.880 7.431 1.00 82.75 169 LEU A O 1
ATOM 1351 N N . LYS A 1 170 ? 1.089 22.712 8.321 1.00 75.38 170 LYS A N 1
ATOM 1352 C CA . LYS A 1 170 ? 1.519 21.843 9.419 1.00 75.38 170 LYS A CA 1
ATOM 1353 C C . LYS A 1 170 ? 1.365 20.382 9.026 1.00 75.38 170 LYS A C 1
ATOM 1355 O O . LYS A 1 170 ? 0.265 19.840 9.075 1.00 75.38 170 LYS A O 1
ATOM 1360 N N . VAL A 1 171 ? 2.482 19.723 8.744 1.00 76.12 171 VAL A N 1
ATOM 1361 C CA . VAL A 1 171 ? 2.531 18.270 8.544 1.00 76.12 171 VAL A CA 1
ATOM 1362 C C . VAL A 1 171 ? 2.968 17.586 9.840 1.00 76.12 171 VAL A C 1
ATOM 1364 O O . VAL A 1 171 ? 3.850 18.064 10.557 1.00 76.12 171 VAL A O 1
ATOM 1367 N N . THR A 1 172 ? 2.317 16.480 10.196 1.00 77.00 172 THR A N 1
ATOM 1368 C CA . THR A 1 172 ? 2.690 15.697 11.381 1.00 77.00 172 THR A CA 1
ATOM 1369 C C . THR A 1 172 ? 3.799 14.706 11.020 1.00 77.00 172 THR A C 1
ATOM 1371 O O . THR A 1 172 ? 3.699 14.056 9.982 1.00 77.00 172 THR A O 1
ATOM 1374 N N . PRO A 1 173 ? 4.829 14.514 11.869 1.00 71.62 173 PRO A N 1
ATOM 1375 C CA . PRO A 1 173 ? 5.855 13.508 11.612 1.00 71.62 173 PRO A CA 1
ATOM 1376 C C . PRO A 1 173 ? 5.248 12.099 11.499 1.00 71.62 173 PRO A C 1
ATOM 1378 O O . PRO A 1 173 ? 4.707 11.565 12.471 1.00 71.62 173 PRO A O 1
ATOM 1381 N N . ALA A 1 174 ? 5.349 11.504 10.311 1.00 79.44 174 ALA A N 1
ATOM 1382 C CA . ALA A 1 174 ? 4.805 10.187 9.965 1.00 79.44 174 ALA A CA 1
ATOM 1383 C C . ALA A 1 174 ? 5.712 9.468 8.943 1.00 79.44 174 ALA A C 1
ATOM 1385 O O . ALA A 1 174 ? 6.845 9.895 8.719 1.00 79.44 174 ALA A O 1
ATOM 1386 N N . ALA A 1 175 ? 5.262 8.374 8.322 1.00 84.62 175 ALA A N 1
ATOM 1387 C CA . ALA A 1 175 ? 5.974 7.832 7.162 1.00 84.62 175 ALA A CA 1
ATOM 1388 C C . ALA A 1 175 ? 5.904 8.827 5.987 1.00 84.62 175 ALA A C 1
ATOM 1390 O O . ALA A 1 175 ? 4.945 9.587 5.884 1.00 84.62 175 ALA A O 1
ATOM 1391 N N . ILE A 1 176 ? 6.895 8.817 5.089 1.00 87.19 176 ILE A N 1
ATOM 1392 C CA . ILE A 1 176 ? 6.991 9.765 3.958 1.00 87.19 176 ILE A CA 1
ATOM 1393 C C . ILE A 1 176 ? 5.705 9.785 3.115 1.00 87.19 176 ILE A C 1
ATOM 1395 O O . ILE A 1 176 ? 5.206 10.846 2.751 1.00 87.19 176 ILE A O 1
ATOM 1399 N N . ILE A 1 177 ? 5.129 8.608 2.856 1.00 88.88 177 ILE A N 1
ATOM 1400 C CA . ILE A 1 177 ? 3.863 8.469 2.130 1.00 88.88 177 ILE A CA 1
ATOM 1401 C C . ILE A 1 177 ? 2.700 9.188 2.830 1.00 88.88 177 ILE A C 1
ATOM 1403 O O . ILE A 1 177 ? 1.915 9.871 2.174 1.00 88.88 177 ILE A O 1
ATOM 1407 N N . ASP A 1 178 ? 2.615 9.086 4.156 1.00 87.19 178 ASP A N 1
ATOM 1408 C CA . ASP A 1 178 ? 1.555 9.708 4.952 1.00 87.19 178 ASP A CA 1
ATOM 1409 C C . ASP A 1 178 ? 1.724 11.226 4.979 1.00 87.19 178 ASP A C 1
ATOM 1411 O O . ASP A 1 178 ? 0.751 11.959 4.813 1.00 87.19 178 ASP A O 1
ATOM 1415 N N . GLN A 1 179 ? 2.968 11.691 5.134 1.00 88.56 179 GLN A N 1
ATOM 1416 C CA . GLN A 1 179 ? 3.314 13.112 5.074 1.00 88.56 179 GLN A CA 1
ATOM 1417 C C . GLN A 1 179 ? 2.946 13.706 3.714 1.00 88.56 179 GLN A C 1
ATOM 1419 O O . GLN A 1 179 ? 2.322 14.761 3.654 1.00 88.56 179 GLN A O 1
ATOM 1424 N N . SER A 1 180 ? 3.242 12.987 2.628 1.00 91.06 180 SER A N 1
ATOM 1425 C CA . SER A 1 180 ? 2.871 13.402 1.277 1.00 91.06 180 SER A CA 1
ATOM 1426 C C . SER A 1 180 ? 1.352 13.547 1.103 1.00 91.06 180 SER A C 1
ATOM 1428 O O . SER A 1 180 ? 0.869 14.540 0.545 1.00 91.06 180 SER A O 1
ATOM 1430 N N . TRP A 1 181 ? 0.569 12.596 1.624 1.00 90.38 181 TRP A N 1
ATOM 1431 C CA . TRP A 1 181 ? -0.891 12.682 1.572 1.00 90.38 181 TRP A CA 1
ATOM 1432 C C . TRP A 1 181 ? -1.458 13.791 2.448 1.00 90.38 181 TRP A C 1
ATOM 1434 O O . TRP A 1 181 ? -2.388 14.475 2.018 1.00 90.38 181 TRP A O 1
ATOM 1444 N N . GLN A 1 182 ? -0.909 13.980 3.647 1.00 89.44 182 GLN A N 1
ATOM 1445 C CA . GLN A 1 182 ? -1.312 15.061 4.539 1.00 89.44 182 GLN A CA 1
ATOM 1446 C C . GLN A 1 182 ? -1.028 16.419 3.897 1.00 89.44 182 GLN A C 1
ATOM 1448 O O . GLN A 1 182 ? -1.931 17.243 3.801 1.00 89.44 182 GLN A O 1
ATOM 1453 N N . LEU A 1 183 ? 0.181 16.623 3.374 1.00 90.44 183 LEU A N 1
ATOM 1454 C CA . LEU A 1 183 ? 0.540 17.857 2.682 1.00 90.44 183 LEU A CA 1
ATOM 1455 C C . LEU A 1 183 ? -0.338 18.084 1.444 1.00 90.44 183 LEU A C 1
ATOM 1457 O O . LEU A 1 183 ? -0.796 19.197 1.208 1.00 90.44 183 LEU A O 1
ATOM 1461 N N . SER A 1 184 ? -0.665 17.022 0.701 1.00 91.12 184 SER A N 1
ATOM 1462 C CA . SER A 1 184 ? -1.598 17.111 -0.428 1.00 91.12 184 SER A CA 1
ATOM 1463 C C . SER A 1 184 ? -2.991 17.583 -0.006 1.00 91.12 184 SER A C 1
ATOM 1465 O O . SER A 1 184 ? -3.627 18.325 -0.751 1.00 91.12 184 SER A O 1
ATOM 1467 N N . ALA A 1 185 ? -3.494 17.126 1.143 1.00 88.88 185 ALA A N 1
ATOM 1468 C CA . ALA A 1 185 ? -4.786 17.555 1.673 1.00 88.88 185 ALA A CA 1
ATOM 1469 C C . ALA A 1 185 ? -4.737 19.020 2.128 1.00 88.88 185 ALA A C 1
ATOM 1471 O O . ALA A 1 185 ? -5.559 19.817 1.688 1.00 88.88 185 ALA A O 1
ATOM 1472 N N . GLU A 1 186 ? -3.712 19.399 2.893 1.00 89.81 186 GLU A N 1
ATOM 1473 C CA . GLU A 1 186 ? -3.524 20.778 3.359 1.00 89.81 186 GLU A CA 1
ATOM 1474 C C . GLU A 1 186 ? -3.405 21.770 2.189 1.00 89.81 186 GLU A C 1
ATOM 1476 O O . GLU A 1 186 ? -4.029 22.829 2.218 1.00 89.81 186 GLU A O 1
ATOM 1481 N N . ILE A 1 187 ? -2.684 21.417 1.116 1.00 89.69 187 ILE A N 1
ATOM 1482 C CA . ILE A 1 187 ? -2.596 22.247 -0.097 1.00 89.69 187 ILE A CA 1
ATOM 1483 C C . ILE A 1 187 ? -3.967 22.390 -0.776 1.00 89.69 187 ILE A C 1
ATOM 1485 O O . ILE A 1 187 ? -4.271 23.454 -1.315 1.00 89.69 187 ILE A O 1
ATOM 1489 N N . ARG A 1 188 ? -4.803 21.339 -0.789 1.00 88.06 188 ARG A N 1
ATOM 1490 C CA . ARG A 1 188 ? -6.159 21.403 -1.368 1.00 88.06 188 ARG A CA 1
ATOM 1491 C C . ARG A 1 188 ? -7.092 22.286 -0.541 1.00 88.06 188 ARG A C 1
ATOM 1493 O O . ARG A 1 188 ? -7.838 23.060 -1.140 1.00 88.06 188 ARG A O 1
ATOM 1500 N N . ASP A 1 189 ? -7.023 22.180 0.781 1.00 85.75 189 ASP A N 1
ATOM 1501 C CA . ASP A 1 189 ? -7.897 22.898 1.714 1.00 85.75 189 ASP A CA 1
ATOM 1502 C C . ASP A 1 189 ? -7.528 24.381 1.830 1.00 85.75 189 ASP A C 1
ATOM 1504 O O . ASP A 1 189 ? -8.407 25.238 1.902 1.00 85.75 189 ASP A O 1
ATOM 1508 N N . ASN A 1 190 ? -6.233 24.700 1.767 1.00 82.00 190 ASN A N 1
ATOM 1509 C CA . ASN A 1 190 ? -5.718 26.069 1.821 1.00 82.00 190 ASN A CA 1
ATOM 1510 C C . ASN A 1 190 ? -5.518 26.675 0.424 1.00 82.00 190 ASN A C 1
ATOM 1512 O O . ASN A 1 190 ? -4.712 27.594 0.255 1.00 82.00 190 ASN A O 1
ATOM 1516 N N . ARG A 1 191 ? -6.231 26.166 -0.594 1.00 74.94 191 ARG A N 1
ATOM 1517 C CA . ARG A 1 191 ? -6.104 26.655 -1.970 1.00 74.94 191 ARG A CA 1
ATOM 1518 C C . ARG A 1 191 ? -6.309 28.171 -2.016 1.00 74.94 191 ARG A C 1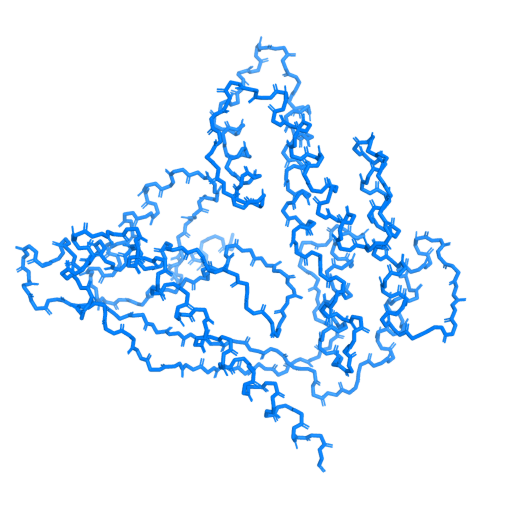
ATOM 1520 O O . ARG A 1 191 ? -7.386 28.644 -1.650 1.00 74.94 191 ARG A O 1
ATOM 1527 N N . PRO A 1 192 ? -5.319 28.929 -2.512 1.00 66.81 192 PRO A N 1
ATOM 1528 C CA . PRO A 1 192 ? -5.472 30.355 -2.696 1.00 66.81 192 PRO A CA 1
ATOM 1529 C C . PRO A 1 192 ? -6.639 30.645 -3.647 1.00 66.81 192 PRO A C 1
ATOM 1531 O O . PRO A 1 192 ? -6.750 30.021 -4.709 1.00 66.81 192 PRO A O 1
ATOM 1534 N N . ASP A 1 193 ? -7.484 31.617 -3.301 1.00 63.03 193 ASP A N 1
ATOM 1535 C CA . ASP A 1 193 ? -8.492 32.134 -4.228 1.00 63.03 193 ASP A CA 1
ATOM 1536 C C . ASP A 1 193 ? -7.814 32.592 -5.529 1.00 63.03 193 ASP A C 1
ATOM 1538 O O . ASP A 1 193 ? -6.657 33.028 -5.530 1.00 63.03 193 ASP A O 1
ATOM 1542 N N . SER A 1 194 ? -8.542 32.551 -6.650 1.00 58.81 194 SER A N 1
ATOM 1543 C CA . SER A 1 194 ? -8.051 32.893 -8.001 1.00 58.81 194 SER A CA 1
ATOM 1544 C C . SER A 1 194 ? -7.440 34.303 -8.156 1.00 58.81 194 SER A C 1
ATOM 1546 O O . SER A 1 194 ? -6.957 34.657 -9.227 1.00 58.81 194 SER A O 1
ATOM 1548 N N . THR A 1 195 ? -7.457 35.121 -7.104 1.00 54.78 195 THR A N 1
ATOM 1549 C CA . THR A 1 195 ? -6.928 36.490 -7.007 1.00 54.78 195 THR A CA 1
ATOM 1550 C C . THR A 1 195 ? -5.534 36.595 -6.372 1.00 54.78 195 THR A C 1
ATOM 1552 O O . THR A 1 195 ? -4.964 37.683 -6.346 1.00 54.78 195 THR A O 1
ATOM 1555 N N . SER A 1 196 ? -4.974 35.499 -5.862 1.00 59.16 196 SER A N 1
ATOM 1556 C CA . SER A 1 196 ? -3.753 35.458 -5.033 1.00 59.16 196 SER A CA 1
ATOM 1557 C C . SER A 1 196 ? -2.419 35.434 -5.796 1.00 59.16 196 SER A C 1
ATOM 1559 O O . SER A 1 196 ? -1.360 35.489 -5.177 1.00 59.16 196 SER A O 1
ATOM 1561 N N . GLY A 1 197 ? -2.436 35.368 -7.130 1.00 60.09 197 GLY A N 1
ATOM 1562 C CA . GLY A 1 197 ? -1.222 35.405 -7.958 1.00 60.09 197 GLY A CA 1
ATOM 1563 C C . GLY A 1 197 ? -0.394 34.112 -7.985 1.00 60.09 197 GLY A C 1
ATOM 1564 O O . GLY A 1 197 ? 0.494 34.011 -8.828 1.00 60.09 197 GLY A O 1
ATOM 1565 N N . VAL A 1 198 ? -0.702 33.116 -7.143 1.00 65.00 198 VAL A N 1
ATOM 1566 C CA . VAL A 1 198 ? -0.175 31.747 -7.279 1.00 65.00 198 VAL A CA 1
ATOM 1567 C C . VAL A 1 198 ? -0.896 31.069 -8.442 1.00 65.00 198 VAL A C 1
ATOM 1569 O O . VAL A 1 198 ? -2.130 31.043 -8.497 1.00 65.00 198 VAL A O 1
ATOM 1572 N N . SER A 1 199 ? -0.130 30.550 -9.400 1.00 75.56 199 SER A N 1
ATOM 1573 C CA . SER A 1 199 ? -0.685 29.870 -10.570 1.00 75.56 199 SER A CA 1
ATOM 1574 C C . SER A 1 199 ? -1.328 28.546 -10.144 1.00 75.56 199 SER A C 1
ATOM 1576 O O . SER A 1 199 ? -0.742 27.753 -9.409 1.00 75.56 199 SER A O 1
ATOM 1578 N N . GLN A 1 200 ? -2.555 28.292 -10.610 1.00 80.06 200 GLN A N 1
ATOM 1579 C CA . GLN A 1 200 ? -3.244 27.016 -10.380 1.00 80.06 200 GLN A CA 1
ATOM 1580 C C . GLN A 1 200 ? -2.446 25.835 -10.953 1.00 80.06 200 GLN A C 1
ATOM 1582 O O . GLN A 1 200 ? -2.551 24.715 -10.452 1.00 80.06 200 GLN A O 1
ATOM 1587 N N . GLU A 1 201 ? -1.635 26.090 -11.979 1.00 84.44 201 GLU A N 1
ATOM 1588 C CA . GLU A 1 201 ? -0.707 25.130 -12.559 1.00 84.44 201 GLU A CA 1
ATOM 1589 C C . GLU A 1 201 ? 0.403 24.739 -11.575 1.00 84.44 201 GLU A C 1
ATOM 1591 O O . GLU A 1 201 ? 0.665 23.548 -11.442 1.00 84.44 201 GLU A O 1
ATOM 1596 N N . GLU A 1 202 ? 0.976 25.681 -10.817 1.00 86.44 202 GLU A N 1
ATOM 1597 C CA . GLU A 1 202 ? 2.009 25.381 -9.809 1.00 86.44 202 GLU A CA 1
ATOM 1598 C C . GLU A 1 202 ? 1.461 24.480 -8.691 1.00 86.44 202 GLU A C 1
ATOM 1600 O O . GLU A 1 202 ? 2.062 23.468 -8.338 1.00 86.44 202 GLU A O 1
ATOM 1605 N N . ILE A 1 203 ? 0.250 24.767 -8.203 1.00 87.62 203 ILE A N 1
ATOM 1606 C CA . ILE A 1 203 ? -0.429 23.912 -7.214 1.00 87.62 203 ILE A CA 1
ATOM 1607 C C . ILE A 1 203 ? -0.704 22.521 -7.797 1.00 87.62 203 ILE A C 1
ATOM 1609 O O . ILE A 1 203 ? -0.586 21.506 -7.107 1.00 87.62 203 ILE A O 1
ATOM 1613 N N . ALA A 1 204 ? -1.107 22.446 -9.067 1.00 89.38 204 ALA A N 1
ATOM 1614 C CA . ALA A 1 204 ? -1.341 21.170 -9.732 1.00 89.38 204 ALA A CA 1
ATOM 1615 C C . ALA A 1 204 ? -0.042 20.367 -9.922 1.00 89.38 204 ALA A C 1
ATOM 1617 O O . ALA A 1 204 ? -0.085 19.137 -9.857 1.00 89.38 204 ALA A O 1
ATOM 1618 N N . GLU A 1 205 ? 1.088 21.038 -10.145 1.00 91.12 205 GLU A N 1
ATOM 1619 C CA . GLU A 1 205 ? 2.421 20.433 -10.201 1.00 91.12 205 GLU A CA 1
ATOM 1620 C C . GLU A 1 205 ? 2.860 19.906 -8.836 1.00 91.12 205 GLU A C 1
ATOM 1622 O O . GLU A 1 205 ? 3.237 18.738 -8.746 1.00 91.12 205 GLU A O 1
ATOM 1627 N N . ASP A 1 206 ? 2.710 20.689 -7.768 1.00 92.38 206 ASP A N 1
ATOM 1628 C CA . ASP A 1 206 ? 3.054 20.257 -6.408 1.00 92.38 206 ASP A CA 1
ATOM 1629 C C . ASP A 1 206 ? 2.212 19.042 -5.974 1.00 92.38 206 ASP A C 1
ATOM 1631 O O . ASP A 1 206 ? 2.738 18.053 -5.462 1.00 92.38 206 ASP A O 1
ATOM 1635 N N . LEU A 1 207 ? 0.904 19.043 -6.261 1.00 92.56 207 LEU A N 1
ATOM 1636 C CA . LEU A 1 207 ? 0.033 17.890 -5.994 1.00 92.56 207 LEU A CA 1
ATOM 1637 C C . LEU A 1 207 ? 0.412 16.654 -6.826 1.00 92.56 207 LEU A C 1
ATOM 1639 O O . LEU A 1 207 ? 0.204 15.521 -6.380 1.00 92.56 207 LEU A O 1
ATOM 1643 N N . ARG A 1 208 ? 0.945 16.846 -8.040 1.00 91.94 208 ARG A N 1
ATOM 1644 C CA . ARG A 1 208 ? 1.453 15.746 -8.871 1.00 91.94 208 ARG A CA 1
ATOM 1645 C C . ARG A 1 208 ? 2.734 15.167 -8.269 1.00 91.94 208 ARG A C 1
ATOM 1647 O O . ARG A 1 208 ? 2.802 13.951 -8.113 1.00 91.94 208 ARG A O 1
ATOM 1654 N N . ALA A 1 209 ? 3.655 16.026 -7.835 1.00 93.25 209 ALA A N 1
ATOM 1655 C CA . ALA A 1 209 ? 4.901 15.639 -7.177 1.00 93.25 209 ALA A CA 1
ATOM 1656 C C . ALA A 1 209 ? 4.649 14.832 -5.891 1.00 93.25 209 ALA A C 1
ATOM 1658 O O . ALA A 1 209 ? 5.236 13.774 -5.677 1.00 93.25 209 ALA A O 1
ATOM 1659 N N . LEU A 1 210 ? 3.703 15.267 -5.054 1.00 93.06 210 LEU A N 1
ATOM 1660 C CA . LEU A 1 210 ? 3.328 14.534 -3.839 1.00 93.06 210 LEU A CA 1
ATOM 1661 C C . LEU A 1 210 ? 2.714 13.163 -4.158 1.00 93.06 210 LEU A C 1
ATOM 1663 O O . LEU A 1 210 ? 3.041 12.145 -3.539 1.00 93.06 210 LEU A O 1
ATOM 1667 N N . LYS A 1 211 ? 1.874 13.087 -5.191 1.00 90.44 211 LYS A N 1
ATOM 1668 C CA . LYS A 1 211 ? 1.351 11.801 -5.661 1.00 90.44 211 LYS A CA 1
ATOM 1669 C C . LYS A 1 211 ? 2.471 10.872 -6.155 1.00 90.44 211 LYS A C 1
ATOM 1671 O O . LYS A 1 211 ? 2.393 9.664 -5.924 1.00 90.44 211 LYS A O 1
ATOM 1676 N N . GLU A 1 212 ? 3.501 11.409 -6.801 1.00 91.06 212 GLU A N 1
ATOM 1677 C CA . GLU A 1 212 ? 4.681 10.650 -7.231 1.00 91.06 212 GLU A CA 1
ATOM 1678 C C . GLU A 1 212 ? 5.490 10.132 -6.037 1.00 91.06 212 GLU A C 1
ATOM 1680 O O . GLU A 1 212 ? 5.864 8.961 -6.044 1.00 91.06 212 GLU A O 1
ATOM 1685 N N . VAL A 1 213 ? 5.643 10.906 -4.954 1.00 92.31 213 VAL A N 1
ATOM 1686 C CA . VAL A 1 213 ? 6.219 10.407 -3.685 1.00 92.31 213 VAL A CA 1
ATOM 1687 C C . VAL A 1 213 ? 5.459 9.173 -3.189 1.00 92.31 213 VAL A C 1
ATOM 1689 O O . VAL A 1 213 ? 6.060 8.146 -2.865 1.00 92.31 213 VAL A O 1
ATOM 1692 N N . ALA A 1 214 ? 4.123 9.218 -3.192 1.00 85.94 214 ALA A N 1
ATOM 1693 C CA . ALA A 1 214 ? 3.317 8.063 -2.803 1.00 85.94 214 ALA A CA 1
ATOM 1694 C C . ALA A 1 214 ? 3.503 6.874 -3.765 1.00 85.94 214 ALA A C 1
ATOM 1696 O O . ALA A 1 214 ? 3.529 5.720 -3.334 1.00 85.94 214 ALA A O 1
ATOM 1697 N N . HIS A 1 215 ? 3.677 7.123 -5.065 1.00 87.69 215 HIS A N 1
ATOM 1698 C CA . HIS A 1 215 ? 3.967 6.068 -6.035 1.00 87.69 215 HIS A CA 1
ATOM 1699 C C . HIS A 1 215 ? 5.351 5.437 -5.826 1.00 87.69 215 HIS A C 1
ATOM 1701 O O . HIS A 1 215 ? 5.438 4.204 -5.861 1.00 87.69 215 HIS A O 1
ATOM 1707 N N . LEU A 1 216 ? 6.390 6.238 -5.582 1.00 91.00 216 LEU A N 1
ATOM 1708 C CA . LEU A 1 216 ? 7.758 5.781 -5.325 1.00 91.00 216 LEU A CA 1
ATOM 1709 C C . LEU A 1 216 ? 7.843 4.950 -4.041 1.00 91.00 216 LEU A C 1
ATOM 1711 O O . LEU A 1 216 ? 8.464 3.894 -4.065 1.00 91.00 216 LEU A O 1
ATOM 1715 N N . SER A 1 217 ? 7.077 5.298 -3.000 1.00 86.75 217 SER A N 1
ATOM 1716 C CA . SER A 1 217 ? 7.056 4.544 -1.730 1.00 86.75 217 SER A CA 1
ATOM 1717 C C . SER A 1 217 ? 6.684 3.060 -1.873 1.00 86.75 217 SER A C 1
ATOM 1719 O O . SER A 1 217 ? 6.979 2.238 -1.001 1.00 86.75 217 SER A O 1
ATOM 1721 N N . SER A 1 218 ? 6.042 2.699 -2.989 1.00 85.00 218 SER A N 1
ATOM 1722 C CA . SER A 1 218 ? 5.680 1.320 -3.330 1.00 85.00 218 SER A CA 1
ATOM 1723 C C . SER A 1 218 ? 6.717 0.584 -4.184 1.00 85.00 218 SER A C 1
ATOM 1725 O O . SER A 1 218 ? 6.590 -0.619 -4.413 1.00 85.00 218 SER A O 1
ATOM 1727 N N . TRP A 1 219 ? 7.759 1.267 -4.656 1.00 90.31 219 TRP A N 1
ATOM 1728 C CA . TRP A 1 219 ? 8.840 0.667 -5.424 1.00 90.31 219 TRP A CA 1
ATOM 1729 C C . TRP A 1 219 ? 9.792 -0.083 -4.488 1.00 90.31 219 TRP A C 1
ATOM 1731 O O . TRP A 1 219 ? 10.559 0.499 -3.726 1.00 90.31 219 TRP A O 1
ATOM 1741 N N . ARG A 1 220 ? 9.740 -1.416 -4.554 1.00 90.38 220 ARG A N 1
ATOM 1742 C CA . ARG A 1 220 ? 10.578 -2.323 -3.757 1.00 90.38 220 ARG A CA 1
ATOM 1743 C C . ARG A 1 220 ? 11.353 -3.262 -4.692 1.00 90.38 220 ARG A C 1
ATOM 1745 O O . ARG A 1 220 ? 10.839 -4.340 -4.995 1.00 90.38 220 ARG A O 1
ATOM 1752 N N . PRO A 1 221 ? 12.554 -2.890 -5.175 1.00 92.75 221 PRO A N 1
ATOM 1753 C CA . PRO A 1 221 ? 13.353 -3.743 -6.063 1.00 92.75 221 PRO A CA 1
ATOM 1754 C C . PRO A 1 221 ? 13.547 -5.163 -5.508 1.00 92.75 221 PRO A C 1
ATOM 1756 O O . PRO A 1 221 ? 13.325 -6.159 -6.200 1.00 92.75 221 PRO A O 1
ATOM 1759 N N . GLN A 1 222 ? 13.811 -5.269 -4.202 1.00 92.62 222 GLN A N 1
ATOM 1760 C CA . GLN A 1 222 ? 14.050 -6.540 -3.513 1.00 92.62 222 GLN A CA 1
ATOM 1761 C C . GLN A 1 222 ? 12.854 -7.503 -3.572 1.00 92.62 222 GLN A C 1
ATOM 1763 O O . GLN A 1 222 ? 13.026 -8.708 -3.382 1.00 92.62 222 GLN A O 1
ATOM 1768 N N . TYR A 1 223 ? 11.641 -7.000 -3.842 1.00 92.81 223 TYR A N 1
ATOM 1769 C CA . TYR A 1 223 ? 10.444 -7.830 -3.966 1.00 92.81 223 TYR A CA 1
ATOM 1770 C C . TYR A 1 223 ? 10.560 -8.830 -5.123 1.00 92.81 223 TYR A C 1
ATOM 1772 O O . TYR A 1 223 ? 10.176 -9.991 -4.964 1.00 92.81 223 TYR A O 1
ATOM 1780 N N . TYR A 1 224 ? 11.121 -8.405 -6.259 1.00 93.56 224 TYR A N 1
ATOM 1781 C CA . TYR A 1 224 ? 11.240 -9.230 -7.462 1.00 93.56 224 TYR A CA 1
ATOM 1782 C C . TYR A 1 224 ? 12.680 -9.672 -7.771 1.00 93.56 224 TYR A C 1
ATOM 1784 O O . TYR A 1 224 ? 12.846 -10.681 -8.452 1.00 93.56 224 TYR A O 1
ATOM 1792 N N . GLU A 1 225 ? 13.706 -8.980 -7.258 1.00 89.88 225 GLU A N 1
ATOM 1793 C CA . GLU A 1 225 ? 15.127 -9.255 -7.553 1.00 89.88 225 GLU A CA 1
ATOM 1794 C C . GLU A 1 225 ? 15.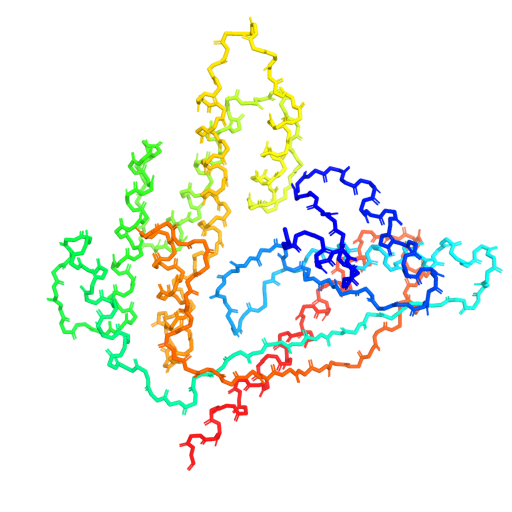552 -10.703 -7.274 1.00 89.88 225 GLU A C 1
ATOM 1796 O O . GLU A 1 225 ? 16.217 -11.321 -8.099 1.00 89.88 225 GLU A O 1
ATOM 1801 N N . ASN A 1 226 ? 15.130 -11.258 -6.136 1.00 76.44 226 ASN A N 1
ATOM 1802 C CA . ASN A 1 226 ? 15.539 -12.594 -5.686 1.00 76.44 226 ASN A CA 1
ATOM 1803 C C . ASN A 1 226 ? 14.417 -13.634 -5.809 1.00 76.44 226 ASN A C 1
ATOM 1805 O O . ASN A 1 226 ? 14.426 -14.649 -5.111 1.00 76.44 226 ASN A O 1
ATOM 1809 N N . SER A 1 227 ? 13.400 -13.371 -6.636 1.00 73.38 227 SER A N 1
ATOM 1810 C CA . SER A 1 227 ? 12.201 -14.205 -6.680 1.00 73.38 227 SER A CA 1
ATOM 1811 C C . SER A 1 227 ? 12.101 -15.051 -7.944 1.00 73.38 227 SER A C 1
ATOM 1813 O O . SER A 1 227 ? 12.091 -14.535 -9.056 1.00 73.38 227 SER A O 1
ATOM 1815 N N . ALA A 1 228 ? 11.892 -16.355 -7.759 1.00 78.00 228 ALA A N 1
ATOM 1816 C CA . ALA A 1 228 ? 11.396 -17.245 -8.810 1.00 78.00 228 ALA A CA 1
ATOM 1817 C C . ALA A 1 228 ? 9.861 -17.152 -8.993 1.00 78.00 228 ALA A C 1
ATOM 1819 O O . ALA A 1 228 ? 9.278 -17.883 -9.795 1.00 78.00 228 ALA A O 1
ATOM 1820 N N . SER A 1 229 ? 9.175 -16.287 -8.234 1.00 91.25 229 SER A N 1
ATOM 1821 C CA . SER A 1 229 ? 7.723 -16.132 -8.318 1.00 91.25 229 SER A CA 1
ATOM 1822 C C . SER A 1 229 ? 7.339 -15.276 -9.521 1.00 91.25 229 SER A C 1
ATOM 1824 O O . SER A 1 229 ? 7.545 -14.061 -9.547 1.00 91.25 229 SER A O 1
ATOM 1826 N N . GLN A 1 230 ? 6.686 -15.910 -10.496 1.00 93.94 230 GLN A N 1
ATOM 1827 C CA . GLN A 1 230 ? 6.050 -15.210 -11.614 1.00 93.94 230 GLN A CA 1
ATOM 1828 C C . GLN A 1 230 ? 5.015 -14.177 -11.143 1.00 93.94 230 GLN A C 1
ATOM 1830 O O . GLN A 1 230 ? 4.820 -13.169 -11.815 1.00 93.94 230 GLN A O 1
ATOM 1835 N N . ASP A 1 231 ? 4.383 -14.396 -9.982 1.00 95.25 231 ASP A N 1
ATOM 1836 C CA . ASP A 1 231 ? 3.410 -13.457 -9.428 1.00 95.25 231 ASP A CA 1
ATOM 1837 C C . ASP A 1 231 ? 4.109 -12.151 -9.029 1.00 95.25 231 ASP A C 1
ATOM 1839 O O . ASP A 1 231 ? 3.629 -11.077 -9.380 1.00 95.25 231 ASP A O 1
ATOM 1843 N N . ARG A 1 232 ? 5.276 -12.225 -8.371 1.00 95.44 232 ARG A N 1
ATOM 1844 C CA . ARG A 1 232 ? 6.048 -11.025 -7.997 1.00 95.44 232 ARG A CA 1
ATOM 1845 C C . ARG A 1 232 ? 6.559 -10.267 -9.217 1.00 95.44 232 ARG A C 1
ATOM 1847 O O . ARG A 1 232 ? 6.445 -9.045 -9.264 1.00 95.44 232 ARG A O 1
ATOM 1854 N N . LEU A 1 233 ? 7.069 -10.990 -10.218 1.00 95.88 233 LEU A N 1
ATOM 1855 C CA . LEU A 1 233 ? 7.511 -10.400 -11.486 1.00 95.88 233 LEU A CA 1
ATOM 1856 C C . LEU A 1 233 ? 6.363 -9.694 -12.214 1.00 95.88 233 LEU A C 1
ATOM 1858 O O . LEU A 1 233 ? 6.541 -8.591 -12.726 1.00 95.88 233 LEU A O 1
ATOM 1862 N N . ALA A 1 234 ? 5.179 -10.309 -12.240 1.00 96.25 234 ALA A N 1
ATOM 1863 C CA . ALA A 1 234 ? 3.998 -9.727 -12.858 1.00 96.25 234 ALA A CA 1
ATOM 1864 C C . ALA A 1 234 ? 3.534 -8.451 -12.148 1.00 96.25 234 ALA A C 1
ATOM 1866 O O . ALA A 1 234 ? 3.200 -7.482 -12.822 1.00 96.25 234 ALA A O 1
ATOM 1867 N N . GLU A 1 235 ? 3.507 -8.433 -10.814 1.00 95.38 235 GLU A N 1
ATOM 1868 C CA . GLU A 1 235 ? 3.120 -7.241 -10.052 1.00 95.38 235 GLU A CA 1
ATOM 1869 C C . GLU A 1 235 ? 4.121 -6.093 -10.242 1.00 95.38 235 GLU A C 1
ATOM 1871 O O . GLU A 1 235 ? 3.709 -4.963 -10.509 1.00 95.38 235 GLU A O 1
ATOM 1876 N N . ALA A 1 236 ? 5.426 -6.392 -10.212 1.00 95.31 236 ALA A N 1
ATOM 1877 C CA . ALA A 1 236 ? 6.474 -5.414 -10.498 1.00 95.31 236 ALA A CA 1
ATOM 1878 C C . ALA A 1 236 ? 6.333 -4.833 -11.914 1.00 95.31 236 ALA A C 1
ATOM 1880 O O . ALA A 1 236 ? 6.336 -3.614 -12.085 1.00 95.31 236 ALA A O 1
ATOM 1881 N N . LEU A 1 237 ? 6.125 -5.689 -12.920 1.00 95.81 237 LEU A N 1
ATOM 1882 C CA . LEU A 1 237 ? 5.882 -5.256 -14.293 1.00 95.81 237 LEU A CA 1
ATOM 1883 C C . LEU A 1 237 ? 4.632 -4.368 -14.399 1.00 95.81 237 LEU A C 1
ATOM 1885 O O . LEU A 1 237 ? 4.723 -3.269 -14.937 1.00 95.81 237 LEU A O 1
ATOM 1889 N N . MET A 1 238 ? 3.484 -4.804 -13.864 1.00 95.44 238 MET A N 1
ATOM 1890 C CA . MET A 1 238 ? 2.239 -4.020 -13.908 1.00 95.44 238 MET A CA 1
ATOM 1891 C C . MET A 1 238 ? 2.411 -2.655 -13.249 1.00 95.44 238 MET A C 1
ATOM 1893 O O . MET A 1 238 ? 1.901 -1.655 -13.755 1.00 95.44 238 MET A O 1
ATOM 1897 N N . LYS A 1 239 ? 3.143 -2.601 -12.133 1.00 93.81 239 LYS A N 1
ATOM 1898 C CA . LYS A 1 239 ? 3.452 -1.348 -11.453 1.00 93.81 239 LYS A CA 1
ATOM 1899 C C . LYS A 1 239 ? 4.283 -0.426 -12.341 1.00 93.81 239 LYS A C 1
ATOM 1901 O O . LYS A 1 239 ? 3.912 0.732 -12.495 1.00 93.81 239 LYS A O 1
ATOM 1906 N N . MET A 1 240 ? 5.350 -0.920 -12.965 1.00 94.56 240 MET A N 1
ATOM 1907 C CA . MET A 1 240 ? 6.178 -0.087 -13.841 1.00 94.56 240 MET A CA 1
ATOM 1908 C C . MET A 1 240 ? 5.439 0.327 -15.124 1.00 94.56 240 MET A C 1
ATOM 1910 O O . MET A 1 240 ? 5.636 1.436 -15.608 1.00 94.56 240 MET A O 1
ATOM 1914 N N . GLU A 1 241 ? 4.551 -0.512 -15.663 1.00 94.88 241 GLU A N 1
ATOM 1915 C CA . GLU A 1 241 ? 3.689 -0.145 -16.794 1.00 94.88 241 GLU A CA 1
ATOM 1916 C C . GLU A 1 241 ? 2.658 0.918 -16.428 1.00 94.88 241 GLU A C 1
ATOM 1918 O O . GLU A 1 241 ? 2.365 1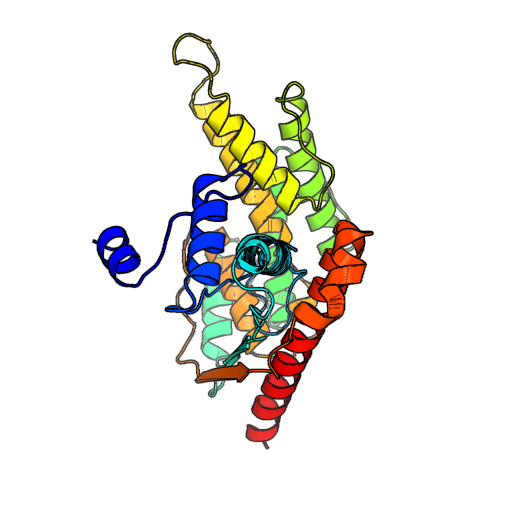.785 -17.249 1.00 94.88 241 GLU A O 1
ATOM 1923 N N . ARG A 1 242 ? 2.115 0.870 -15.205 1.00 92.19 242 ARG A N 1
ATOM 1924 C CA . ARG A 1 242 ? 1.244 1.928 -14.686 1.00 92.19 242 ARG A CA 1
ATOM 1925 C C . ARG A 1 242 ? 1.944 3.281 -14.735 1.00 92.19 242 ARG A C 1
ATOM 1927 O O . ARG A 1 242 ? 1.316 4.231 -15.185 1.00 92.19 242 ARG A O 1
ATOM 1934 N N . GLU A 1 243 ? 3.201 3.349 -14.305 1.00 90.81 243 GL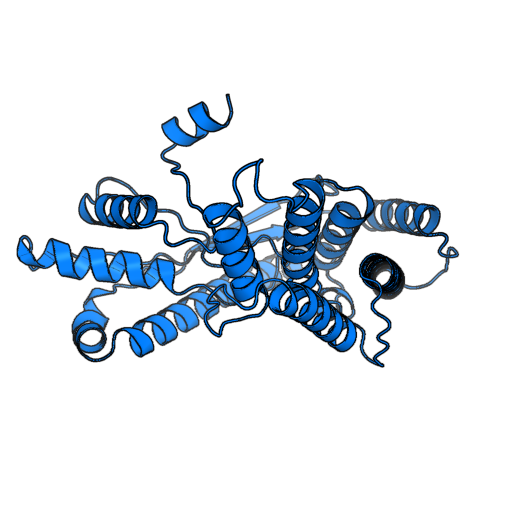U A N 1
ATOM 1935 C CA . GLU A 1 243 ? 3.950 4.611 -14.306 1.00 90.81 243 GLU A CA 1
ATOM 1936 C C . GLU A 1 243 ? 4.382 5.002 -15.728 1.00 90.81 243 GLU A C 1
ATOM 1938 O O . GLU A 1 243 ? 4.113 6.112 -16.171 1.00 90.81 243 GLU A O 1
ATOM 1943 N N . LEU A 1 244 ? 4.961 4.075 -16.502 1.00 93.94 244 LEU A N 1
ATOM 1944 C CA . LEU A 1 244 ? 5.459 4.373 -17.850 1.00 93.94 244 LEU A CA 1
ATOM 1945 C C . LEU A 1 244 ? 4.353 4.800 -18.829 1.00 93.94 244 LEU A C 1
ATOM 1947 O O . LEU A 1 244 ? 4.598 5.613 -19.719 1.00 93.94 244 LEU A O 1
ATOM 1951 N N . TYR A 1 245 ? 3.161 4.212 -18.718 1.00 94.19 245 TYR A N 1
ATOM 1952 C CA . TYR A 1 245 ? 2.059 4.431 -19.658 1.00 94.19 245 TYR A CA 1
ATOM 1953 C C . TYR A 1 245 ? 0.908 5.266 -19.075 1.00 94.19 245 TYR A C 1
ATOM 1955 O O . TYR A 1 245 ? -0.134 5.366 -19.723 1.00 94.19 245 TYR A O 1
ATOM 1963 N N . ASP A 1 246 ? 1.064 5.825 -17.869 1.00 89.75 246 ASP A N 1
ATOM 1964 C CA . ASP A 1 246 ? 0.018 6.546 -17.118 1.00 89.75 246 ASP A CA 1
ATOM 1965 C C . ASP A 1 246 ? -1.316 5.766 -17.032 1.00 89.75 246 ASP A C 1
ATOM 1967 O O . ASP A 1 246 ? -2.427 6.280 -17.205 1.00 89.75 246 ASP A O 1
ATOM 1971 N N . ILE A 1 247 ? -1.221 4.455 -16.781 1.00 89.50 247 ILE A N 1
ATOM 1972 C CA . ILE A 1 247 ? -2.390 3.573 -16.686 1.00 89.50 247 ILE A CA 1
ATOM 1973 C C . ILE A 1 247 ? -2.852 3.506 -15.232 1.00 89.50 247 ILE A C 1
ATOM 1975 O O . ILE A 1 247 ? -2.228 2.865 -14.390 1.00 89.50 247 ILE A O 1
ATOM 1979 N N . LYS A 1 248 ? -4.031 4.065 -14.936 1.00 83.69 248 LYS A N 1
ATOM 1980 C CA . LYS A 1 248 ? -4.603 4.055 -13.572 1.00 83.69 248 LYS A CA 1
ATOM 1981 C C . LYS A 1 248 ? -4.736 2.651 -12.965 1.00 83.69 248 LYS A C 1
ATOM 1983 O O . LYS A 1 248 ? -4.530 2.480 -11.765 1.00 83.69 248 LYS A O 1
ATOM 1988 N N . ARG A 1 249 ? -5.151 1.667 -13.771 1.00 86.06 249 ARG A N 1
ATOM 1989 C CA . ARG A 1 249 ? -5.374 0.269 -13.366 1.00 86.06 249 ARG A CA 1
ATOM 1990 C C . ARG A 1 249 ? -4.922 -0.672 -14.490 1.00 86.06 249 ARG A C 1
ATOM 1992 O O . ARG A 1 249 ? -5.731 -0.947 -15.375 1.00 86.06 249 ARG A O 1
ATOM 1999 N N . PRO A 1 250 ? -3.652 -1.108 -14.507 1.00 89.94 250 PRO A N 1
ATOM 2000 C CA . PRO A 1 250 ? -3.171 -2.091 -15.469 1.00 89.94 250 PRO A CA 1
ATOM 2001 C C . PRO A 1 250 ? -3.988 -3.383 -15.376 1.00 89.94 250 PRO A C 1
ATOM 2003 O O . PRO A 1 250 ? -4.347 -3.838 -14.288 1.00 89.94 250 PRO A O 1
ATOM 2006 N N . GLU A 1 251 ? -4.292 -3.971 -16.530 1.00 91.19 251 GLU A N 1
ATOM 2007 C CA . GLU A 1 251 ? -4.948 -5.273 -16.591 1.00 91.19 251 GLU A CA 1
ATOM 2008 C C . GLU A 1 251 ? -3.989 -6.384 -16.155 1.00 91.19 251 GLU A C 1
ATOM 2010 O O . GLU A 1 251 ? -2.786 -6.346 -16.444 1.00 91.19 251 GLU A O 1
ATOM 2015 N N . ALA A 1 252 ? -4.548 -7.407 -15.502 1.00 93.38 252 ALA A N 1
ATOM 2016 C CA . ALA A 1 252 ? -3.808 -8.621 -15.186 1.00 93.38 252 ALA A CA 1
ATOM 2017 C C . ALA A 1 252 ? -3.215 -9.228 -16.467 1.00 93.38 252 ALA A C 1
ATOM 2019 O O . ALA A 1 252 ? -3.857 -9.244 -17.516 1.00 93.38 252 ALA A O 1
ATOM 2020 N N . LEU A 1 253 ? -1.997 -9.766 -16.378 1.00 95.81 253 LEU A N 1
ATOM 2021 C CA . LEU A 1 253 ? -1.265 -10.296 -17.536 1.00 95.81 253 LEU A CA 1
ATOM 2022 C C . LEU A 1 253 ? -1.982 -11.482 -18.190 1.00 95.81 253 LEU A C 1
ATOM 2024 O O . LEU A 1 253 ? -1.836 -11.722 -19.383 1.00 95.81 253 LEU A O 1
ATOM 2028 N N . ALA A 1 254 ? -2.717 -12.240 -17.385 1.00 96.38 254 ALA A N 1
ATOM 2029 C CA . ALA A 1 254 ? -3.451 -13.435 -17.755 1.00 96.38 254 ALA A CA 1
ATOM 2030 C C . ALA A 1 254 ? -4.528 -13.721 -16.694 1.00 96.38 254 ALA A C 1
ATOM 2032 O O . ALA A 1 254 ? -4.675 -12.997 -15.705 1.00 96.38 254 ALA A O 1
ATOM 2033 N N . ARG A 1 255 ? -5.278 -14.813 -16.875 1.00 96.25 255 ARG A N 1
AT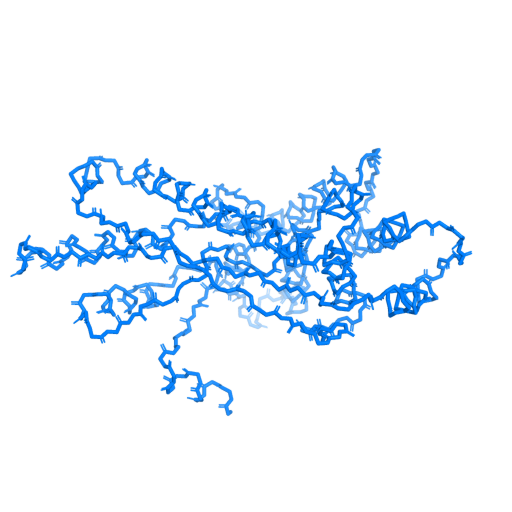OM 2034 C CA . ARG A 1 255 ? -6.225 -15.299 -15.865 1.00 96.25 255 ARG A CA 1
ATOM 2035 C C . ARG A 1 255 ? -5.488 -15.620 -14.559 1.00 96.25 255 ARG A C 1
ATOM 2037 O O . ARG A 1 255 ? -4.512 -16.367 -14.580 1.00 96.25 255 ARG A O 1
ATOM 2044 N N . ARG A 1 256 ? -6.007 -15.096 -13.445 1.00 95.50 256 ARG A N 1
ATOM 2045 C CA . ARG A 1 256 ? -5.527 -15.364 -12.085 1.00 95.50 256 ARG A CA 1
ATOM 2046 C C . ARG A 1 256 ? -6.559 -16.158 -11.298 1.00 95.50 256 ARG A C 1
ATOM 2048 O O . ARG A 1 256 ? -7.758 -15.922 -11.452 1.00 95.50 256 ARG A O 1
ATOM 2055 N N . ASP A 1 257 ? -6.075 -17.034 -10.436 1.00 95.81 257 ASP A N 1
ATOM 2056 C CA . ASP A 1 257 ? -6.863 -17.565 -9.331 1.00 95.81 257 ASP A CA 1
ATOM 2057 C C . ASP A 1 257 ? -6.749 -16.606 -8.140 1.00 95.81 257 ASP A C 1
ATOM 2059 O O . ASP A 1 257 ? -5.724 -15.939 -7.962 1.00 95.81 257 ASP A O 1
ATOM 2063 N N . VAL A 1 258 ? -7.813 -16.516 -7.341 1.00 95.81 258 VAL A N 1
ATOM 2064 C CA . VAL A 1 258 ? -7.849 -15.698 -6.124 1.00 95.81 258 VAL A CA 1
ATOM 2065 C C . VAL A 1 258 ? -8.049 -16.617 -4.935 1.00 95.81 258 VAL A C 1
ATOM 2067 O O . VAL A 1 258 ? -9.013 -17.381 -4.885 1.00 95.81 258 VAL A O 1
ATOM 2070 N N . TYR A 1 259 ? -7.147 -16.515 -3.973 1.00 96.00 259 TYR A N 1
ATOM 2071 C CA . TYR A 1 259 ? -7.212 -17.210 -2.702 1.00 96.00 259 TYR A CA 1
ATOM 2072 C C . TYR A 1 259 ? -7.592 -16.193 -1.631 1.00 96.00 259 TYR A C 1
ATOM 2074 O O . TYR A 1 259 ? -6.963 -15.142 -1.509 1.00 96.00 259 TYR A O 1
ATOM 2082 N N . VAL A 1 260 ? -8.650 -16.500 -0.881 1.00 97.00 260 VAL A N 1
ATOM 2083 C CA . VAL A 1 260 ? -9.133 -15.673 0.228 1.00 97.00 260 VAL A CA 1
ATOM 2084 C C . VAL A 1 260 ? -9.187 -16.545 1.470 1.00 97.00 260 VAL A C 1
ATOM 2086 O O . VAL A 1 260 ? -9.804 -17.614 1.459 1.00 97.00 260 VAL A O 1
ATOM 2089 N N . LYS A 1 261 ? -8.523 -16.107 2.539 1.00 97.00 261 LYS A N 1
ATOM 2090 C CA . LYS A 1 261 ? -8.508 -16.801 3.832 1.00 97.00 261 LYS A CA 1
ATOM 2091 C C . LYS A 1 261 ? -8.810 -15.799 4.936 1.00 97.00 261 LYS A C 1
ATOM 2093 O O . LYS A 1 261 ? -8.425 -14.635 4.852 1.00 97.00 261 LYS A O 1
ATOM 2098 N N . PHE A 1 262 ? -9.462 -16.280 5.984 1.00 96.88 262 PHE A N 1
ATOM 2099 C CA . PHE A 1 262 ? -9.781 -15.502 7.174 1.00 96.88 262 PHE A CA 1
ATOM 2100 C C . PHE A 1 262 ? -9.067 -16.105 8.381 1.00 96.88 262 PHE A C 1
ATOM 2102 O O . PHE A 1 262 ? -8.987 -17.331 8.508 1.00 96.88 262 PHE A O 1
ATOM 2109 N N . ALA A 1 263 ? -8.553 -15.254 9.265 1.00 96.56 263 ALA A N 1
ATOM 2110 C CA . ALA A 1 263 ? -8.087 -15.675 10.579 1.00 96.56 263 ALA A CA 1
ATOM 2111 C C . ALA A 1 263 ? -9.254 -15.696 11.577 1.00 96.56 263 ALA A C 1
ATOM 2113 O O . ALA A 1 263 ? -10.397 -15.361 11.257 1.00 96.56 263 ALA A O 1
ATOM 2114 N N . LYS A 1 264 ? -8.961 -16.110 12.813 1.00 95.62 264 LYS A N 1
ATOM 2115 C CA . LYS A 1 264 ? -9.950 -16.062 13.890 1.00 95.62 264 LYS A CA 1
ATOM 2116 C C . LYS A 1 264 ? -10.311 -14.600 14.198 1.00 95.62 264 LYS A C 1
ATOM 2118 O O . LYS A 1 264 ? -9.403 -13.772 14.251 1.00 95.62 264 LYS A O 1
ATOM 2123 N N . PRO A 1 265 ? -11.597 -14.284 14.435 1.00 96.25 265 PRO A N 1
ATOM 2124 C CA . PRO A 1 265 ? -11.995 -12.959 14.891 1.00 96.25 265 PRO A CA 1
ATOM 2125 C C . PRO A 1 265 ? -11.287 -12.573 16.196 1.00 96.25 265 PRO A C 1
ATOM 2127 O O . PRO A 1 265 ? -11.195 -13.382 17.121 1.00 96.25 265 PRO A O 1
ATOM 2130 N N . ILE A 1 266 ? -10.813 -11.333 16.268 1.00 95.38 266 ILE A N 1
ATOM 2131 C CA . ILE A 1 266 ? -10.154 -10.743 17.434 1.00 95.38 266 ILE A CA 1
ATOM 2132 C C . ILE A 1 266 ? -11.199 -9.944 18.210 1.00 95.38 266 ILE A C 1
ATOM 2134 O O . ILE A 1 266 ? -11.744 -8.971 17.686 1.00 95.38 266 ILE A O 1
ATOM 2138 N N . ASP A 1 267 ? -11.476 -10.349 19.450 1.00 94.81 267 ASP A N 1
ATOM 2139 C CA . ASP A 1 267 ? -12.365 -9.616 20.356 1.00 94.81 267 ASP A CA 1
ATOM 2140 C C . ASP A 1 267 ? -11.617 -8.465 21.034 1.00 94.81 267 ASP A C 1
ATOM 2142 O O . ASP A 1 267 ? -10.773 -8.672 21.917 1.00 94.81 267 ASP A O 1
ATOM 2146 N N . LEU A 1 268 ? -11.954 -7.238 20.649 1.00 93.75 268 LEU A N 1
ATOM 2147 C CA . LEU A 1 268 ? -11.317 -6.040 21.185 1.00 93.75 268 LEU A CA 1
ATOM 2148 C C . LEU A 1 268 ? -11.770 -5.681 22.606 1.00 93.75 268 LEU A C 1
ATOM 2150 O O . LEU A 1 268 ? -11.128 -4.868 23.271 1.00 93.75 268 LEU A O 1
ATOM 2154 N N . SER A 1 269 ? -12.823 -6.317 23.124 1.00 90.25 269 SER A N 1
ATOM 2155 C CA . SER A 1 269 ? -13.243 -6.130 24.517 1.00 90.25 269 SER A CA 1
ATOM 2156 C C . SER A 1 269 ? -12.170 -6.537 25.518 1.00 90.25 269 SER A C 1
ATOM 2158 O O . SER A 1 269 ? -12.109 -5.966 26.604 1.00 90.25 269 SER A O 1
ATOM 2160 N N . SER A 1 270 ? -11.325 -7.502 25.146 1.00 90.44 270 SER A N 1
ATOM 2161 C CA . SER A 1 270 ? -10.250 -8.028 25.993 1.00 90.44 270 SER A CA 1
ATOM 2162 C C . SER A 1 270 ? -9.155 -7.000 26.300 1.00 90.44 270 SER A C 1
ATOM 2164 O O . SER A 1 270 ? -8.507 -7.088 27.339 1.00 90.44 270 SER A O 1
ATOM 2166 N N . VAL A 1 271 ? -8.979 -6.002 25.429 1.00 93.94 271 VAL A N 1
ATOM 2167 C CA . VAL A 1 271 ? -7.948 -4.957 25.544 1.00 93.94 271 VAL A CA 1
ATOM 2168 C C . VAL A 1 271 ? -8.534 -3.585 25.895 1.00 93.94 271 VAL A C 1
ATOM 2170 O O . VAL A 1 271 ? -7.824 -2.581 25.875 1.00 93.94 271 VAL A O 1
ATOM 2173 N N . LEU A 1 272 ? -9.829 -3.514 26.226 1.00 93.44 272 LEU A N 1
ATOM 2174 C CA . LEU A 1 272 ? -10.527 -2.246 26.446 1.00 93.44 272 LEU A CA 1
ATOM 2175 C C . LEU A 1 272 ? -9.988 -1.453 27.638 1.00 93.44 272 LEU A C 1
ATOM 2177 O O . LEU A 1 272 ? -9.882 -0.231 27.550 1.00 93.44 272 LEU A O 1
ATOM 2181 N N . ASP A 1 273 ? -9.661 -2.120 28.742 1.00 93.25 273 ASP A N 1
ATOM 2182 C CA . ASP A 1 273 ? -9.170 -1.424 29.935 1.00 93.25 273 ASP A CA 1
ATOM 2183 C C . ASP A 1 273 ? -7.772 -0.844 29.694 1.00 93.25 273 ASP A C 1
ATOM 2185 O O . ASP A 1 273 ? -7.555 0.339 29.943 1.00 93.25 273 ASP A O 1
ATOM 2189 N N . GLN A 1 274 ? -6.887 -1.612 29.050 1.00 94.75 274 GLN A N 1
ATOM 2190 C CA . GLN A 1 274 ? -5.571 -1.130 28.609 1.00 94.75 274 GLN A CA 1
ATOM 2191 C C . GLN A 1 274 ? -5.696 0.044 27.630 1.00 94.75 274 GLN A C 1
ATOM 2193 O O . GLN A 1 274 ? -4.925 0.996 27.688 1.00 94.75 274 GLN A O 1
ATOM 2198 N N . TYR A 1 275 ? -6.688 0.006 26.737 1.00 94.19 275 TYR A N 1
ATOM 2199 C CA . TYR A 1 275 ? -6.916 1.081 25.775 1.00 94.19 275 TYR A CA 1
ATOM 2200 C C . TYR A 1 275 ? -7.367 2.383 26.436 1.00 94.19 275 TYR A C 1
ATOM 2202 O O . TYR A 1 275 ? -7.024 3.450 25.945 1.00 94.19 275 TYR A O 1
ATOM 2210 N N . LYS A 1 276 ? -8.133 2.329 27.533 1.00 91.75 276 LYS A N 1
ATOM 2211 C CA . LYS A 1 276 ? -8.521 3.545 28.269 1.00 91.75 276 LYS A CA 1
ATOM 2212 C C . LYS A 1 276 ? -7.323 4.208 28.951 1.00 91.75 276 LYS A C 1
ATOM 2214 O O . LYS A 1 276 ? -7.334 5.425 29.104 1.00 91.75 276 LYS A O 1
ATOM 2219 N N . GLU A 1 277 ? -6.331 3.419 29.356 1.00 94.88 277 GLU A N 1
ATOM 2220 C CA . GLU A 1 277 ? -5.101 3.903 29.987 1.00 94.88 277 GLU A CA 1
ATOM 2221 C C . GLU A 1 277 ? -4.105 4.443 28.952 1.00 94.88 277 GLU A C 1
ATOM 2223 O O . GLU A 1 277 ? -3.631 5.570 29.086 1.00 94.88 277 GLU A O 1
ATOM 2228 N N . ASP A 1 278 ? -3.828 3.672 27.896 1.00 95.50 278 ASP A N 1
ATOM 2229 C CA . ASP A 1 278 ? -2.919 4.058 26.812 1.00 95.50 278 ASP A CA 1
ATOM 2230 C C . ASP A 1 278 ? -3.480 3.667 25.428 1.00 95.50 278 ASP A C 1
ATOM 2232 O O . ASP A 1 278 ? -3.120 2.629 24.849 1.00 95.50 278 ASP A O 1
ATOM 2236 N N . PRO A 1 279 ? -4.333 4.527 24.835 1.00 93.88 279 PRO A N 1
ATOM 2237 C CA . PRO A 1 279 ? -4.915 4.273 23.521 1.00 93.88 279 PRO A CA 1
ATOM 2238 C C . PRO A 1 279 ? -3.863 4.098 22.420 1.00 93.88 279 PRO A C 1
ATOM 2240 O O . PRO A 1 279 ? -4.059 3.327 21.479 1.00 93.88 279 PRO A O 1
ATOM 2243 N N . ARG A 1 280 ? -2.742 4.830 22.502 1.00 93.38 280 ARG A N 1
ATOM 2244 C CA . ARG A 1 280 ? -1.727 4.868 21.439 1.00 93.38 280 ARG A CA 1
ATOM 2245 C C . ARG A 1 280 ? -0.989 3.539 21.359 1.00 93.38 280 ARG A C 1
ATOM 2247 O O . ARG A 1 280 ? -0.865 2.986 20.263 1.00 93.38 280 ARG A O 1
ATOM 2254 N N . THR A 1 281 ? -0.525 3.030 22.495 1.00 94.38 281 THR A N 1
ATOM 2255 C CA . THR A 1 281 ? 0.226 1.772 22.545 1.00 94.38 281 THR A CA 1
ATOM 2256 C C . THR A 1 281 ? -0.656 0.586 22.175 1.00 94.38 281 THR A C 1
ATOM 2258 O O . THR A 1 281 ? -0.243 -0.244 21.361 1.00 94.38 281 THR A O 1
ATOM 2261 N N . VAL A 1 282 ? -1.897 0.536 22.676 1.00 95.19 282 VAL A N 1
ATOM 2262 C CA . VAL A 1 282 ? -2.829 -0.555 22.344 1.00 95.19 282 VAL A CA 1
ATOM 2263 C C . VAL A 1 282 ? -3.159 -0.569 20.855 1.00 95.19 282 VAL A C 1
ATOM 2265 O O . VAL A 1 282 ? -3.049 -1.621 20.224 1.00 95.19 282 VAL A O 1
ATOM 2268 N N . ARG A 1 283 ? -3.471 0.590 20.256 1.00 95.12 283 ARG A N 1
ATOM 2269 C CA . ARG A 1 283 ? -3.685 0.692 18.804 1.00 95.12 283 ARG A CA 1
ATOM 2270 C C . ARG A 1 283 ? -2.516 0.127 18.013 1.00 95.12 283 ARG A C 1
ATOM 2272 O O . ARG A 1 283 ? -2.731 -0.673 17.106 1.00 95.12 283 ARG A O 1
ATOM 2279 N N . HIS A 1 284 ? -1.296 0.552 18.336 1.00 94.25 284 HIS A N 1
ATOM 2280 C CA . HIS A 1 284 ? -0.105 0.125 17.609 1.00 94.25 284 HIS A CA 1
ATOM 2281 C C . HIS A 1 284 ? 0.136 -1.384 17.752 1.00 94.25 284 HIS A C 1
ATOM 2283 O O . HIS A 1 284 ? 0.354 -2.065 16.752 1.00 94.25 284 HIS A O 1
ATOM 2289 N N . SER A 1 285 ? 0.025 -1.913 18.973 1.00 95.75 285 SER A N 1
ATOM 2290 C CA . SER A 1 285 ? 0.218 -3.338 19.263 1.00 95.75 285 SER A CA 1
ATOM 2291 C C . SER A 1 285 ? -0.788 -4.222 18.519 1.00 95.75 285 SER A C 1
ATOM 2293 O O . SER A 1 285 ? -0.391 -5.122 17.780 1.00 95.75 285 SER A O 1
ATOM 2295 N N . VAL A 1 286 ? -2.086 -3.909 18.621 1.00 96.12 286 VAL A N 1
ATOM 2296 C CA . VAL A 1 286 ? -3.154 -4.662 17.939 1.00 96.12 286 VAL A CA 1
ATOM 2297 C C . VAL A 1 286 ? -3.014 -4.567 16.419 1.00 96.12 286 VAL A C 1
ATOM 2299 O O . VAL A 1 286 ? -3.212 -5.551 15.715 1.00 96.12 286 VAL A O 1
ATOM 2302 N N . THR A 1 287 ? -2.632 -3.399 15.895 1.00 96.62 287 THR A N 1
ATOM 2303 C CA . THR A 1 287 ? -2.425 -3.204 14.450 1.00 96.62 287 THR A CA 1
ATOM 2304 C C . THR A 1 287 ? -1.250 -4.035 13.929 1.00 96.62 287 THR A C 1
ATOM 2306 O O . THR A 1 287 ? -1.345 -4.632 12.857 1.00 96.62 287 THR A O 1
ATOM 2309 N N . LYS A 1 288 ? -0.157 -4.118 14.694 1.00 96.12 288 LYS A N 1
ATOM 2310 C CA . LYS A 1 288 ? 1.005 -4.947 14.352 1.00 96.12 288 LYS A CA 1
ATOM 2311 C C . LYS A 1 288 ? 0.677 -6.441 14.402 1.00 96.12 288 LYS A C 1
ATOM 2313 O O . LYS A 1 288 ? 1.095 -7.187 13.519 1.00 96.12 288 LYS A O 1
ATOM 2318 N N . ASP A 1 289 ? -0.088 -6.874 15.402 1.00 95.69 289 ASP A N 1
ATOM 2319 C CA . ASP A 1 289 ? -0.578 -8.254 15.471 1.00 95.69 289 ASP A CA 1
ATOM 2320 C C . ASP A 1 289 ? -1.488 -8.581 14.277 1.00 95.69 289 ASP A C 1
ATOM 2322 O O . ASP A 1 289 ? -1.283 -9.585 13.596 1.00 95.69 289 ASP A O 1
ATOM 2326 N N . LEU A 1 290 ? -2.415 -7.678 13.937 1.00 96.62 290 LEU A N 1
ATOM 2327 C CA . LEU A 1 290 ? -3.282 -7.809 12.766 1.00 96.62 290 LEU A CA 1
ATOM 2328 C C . LEU A 1 290 ? -2.475 -7.966 11.469 1.00 96.62 290 LEU A C 1
ATOM 2330 O O . LEU A 1 290 ? -2.756 -8.872 10.686 1.00 96.62 290 LEU A O 1
ATOM 2334 N N . GLN A 1 291 ? -1.454 -7.129 11.257 1.00 97.06 291 GLN A N 1
ATOM 2335 C CA . GLN A 1 291 ? -0.554 -7.240 10.105 1.00 97.06 291 GLN A CA 1
ATOM 2336 C C . GLN A 1 291 ? 0.115 -8.621 10.054 1.00 97.06 291 GLN A C 1
ATOM 2338 O O . GLN A 1 291 ? 0.083 -9.280 9.017 1.00 97.06 291 GLN A O 1
ATOM 2343 N N . SER A 1 292 ? 0.685 -9.073 11.175 1.00 97.12 292 SER A N 1
ATOM 2344 C CA . SER A 1 292 ? 1.367 -10.369 11.280 1.00 97.12 292 SER A CA 1
ATOM 2345 C C . SER A 1 292 ? 0.431 -11.541 10.964 1.00 97.12 292 SER A C 1
ATOM 2347 O O . SER A 1 292 ? 0.792 -12.459 10.219 1.00 97.12 292 SER A O 1
ATOM 2349 N N . GLN A 1 293 ? -0.808 -11.493 11.464 1.00 97.44 293 GLN A N 1
ATOM 2350 C CA . GLN A 1 293 ? -1.819 -12.506 11.167 1.00 97.44 293 GLN A CA 1
ATOM 2351 C C . GLN A 1 293 ? -2.180 -12.533 9.677 1.00 97.44 293 GLN A C 1
ATOM 2353 O O . GLN A 1 293 ? -2.249 -13.616 9.095 1.00 97.44 293 GLN A O 1
ATOM 2358 N N . ILE A 1 294 ? -2.375 -11.372 9.039 1.00 97.56 294 ILE A N 1
ATOM 2359 C CA . ILE A 1 294 ? -2.677 -11.298 7.600 1.00 97.56 294 ILE A CA 1
ATOM 2360 C C . ILE A 1 294 ? -1.484 -11.792 6.774 1.00 97.56 294 ILE A C 1
ATOM 2362 O O . ILE A 1 294 ? -1.686 -12.593 5.861 1.00 97.56 294 ILE A O 1
ATOM 2366 N N . GLN A 1 295 ? -0.251 -11.405 7.120 1.00 97.75 295 GLN A N 1
ATOM 2367 C CA . GLN A 1 295 ? 0.953 -11.902 6.446 1.00 97.75 295 GLN A CA 1
ATOM 2368 C C . GLN A 1 295 ? 1.049 -13.429 6.551 1.00 97.75 295 GLN A C 1
ATOM 2370 O O . GLN A 1 295 ? 1.229 -14.098 5.541 1.00 97.75 295 GLN A O 1
ATOM 2375 N N . THR A 1 296 ? 0.794 -13.995 7.734 1.00 97.69 296 THR A N 1
ATOM 2376 C CA . THR A 1 296 ? 0.778 -15.455 7.934 1.00 97.69 296 THR A CA 1
ATOM 2377 C C . THR A 1 296 ? -0.260 -16.152 7.043 1.00 97.69 296 THR A C 1
ATOM 2379 O O . THR A 1 296 ? -0.020 -17.257 6.554 1.00 97.69 296 THR A O 1
ATOM 2382 N N . LEU A 1 297 ? -1.432 -15.542 6.818 1.00 97.81 297 LEU A N 1
ATOM 2383 C CA . LEU A 1 297 ? -2.422 -16.079 5.876 1.00 97.81 297 LEU A CA 1
ATOM 2384 C C . LEU A 1 297 ? -1.895 -16.054 4.437 1.00 97.81 297 LEU A C 1
ATOM 2386 O O . LEU A 1 297 ? -2.098 -17.021 3.704 1.00 97.81 297 LEU A O 1
ATOM 2390 N N . VAL A 1 298 ? -1.239 -14.961 4.038 1.00 97.06 298 VAL A N 1
ATOM 2391 C CA . VAL A 1 298 ? -0.645 -14.801 2.704 1.00 97.06 298 VAL A CA 1
ATOM 2392 C C . VAL A 1 298 ? 0.473 -15.812 2.474 1.00 97.06 298 VAL A C 1
ATOM 2394 O O . VAL A 1 298 ? 0.444 -16.495 1.452 1.00 97.06 298 VAL A O 1
ATOM 2397 N N . ASP A 1 299 ? 1.379 -15.988 3.434 1.00 96.19 299 ASP A N 1
ATOM 2398 C CA . ASP A 1 299 ? 2.492 -16.940 3.346 1.00 96.19 299 ASP A CA 1
ATOM 2399 C C . ASP A 1 299 ? 1.987 -18.374 3.152 1.00 96.19 299 ASP A C 1
ATOM 2401 O O . ASP A 1 299 ? 2.422 -19.072 2.237 1.00 96.19 299 ASP A O 1
ATOM 2405 N N . ARG A 1 300 ? 0.963 -18.787 3.913 1.00 96.06 300 ARG A N 1
ATOM 2406 C CA . ARG A 1 300 ? 0.320 -20.100 3.724 1.00 96.06 300 ARG A CA 1
ATOM 2407 C C . ARG A 1 300 ? -0.286 -20.255 2.332 1.00 96.06 300 ARG A C 1
ATOM 2409 O O . ARG A 1 300 ? -0.196 -21.323 1.737 1.00 96.06 300 ARG A O 1
ATOM 2416 N N . MET A 1 301 ? -0.913 -19.206 1.794 1.00 96.06 301 MET A N 1
ATOM 2417 C CA . MET A 1 301 ? -1.457 -19.247 0.431 1.00 96.06 301 MET A CA 1
ATOM 2418 C C . MET A 1 301 ? -0.348 -19.319 -0.628 1.00 96.06 301 MET A C 1
ATOM 2420 O O . MET A 1 301 ? -0.539 -19.981 -1.646 1.00 96.06 301 MET A O 1
ATOM 2424 N N . VAL A 1 302 ? 0.806 -18.679 -0.400 1.00 94.00 302 VAL A N 1
ATOM 2425 C CA . VAL A 1 302 ? 1.994 -18.800 -1.264 1.00 94.00 302 VAL A CA 1
ATOM 2426 C C . VAL A 1 302 ? 2.502 -20.244 -1.266 1.00 94.00 302 VAL A C 1
ATOM 2428 O O . VAL A 1 302 ? 2.704 -20.815 -2.338 1.00 94.00 302 VAL A O 1
ATOM 2431 N N . GLU A 1 303 ? 2.649 -20.857 -0.090 1.00 92.75 303 GLU A N 1
ATOM 2432 C CA . GLU A 1 303 ? 3.050 -22.264 0.060 1.00 92.75 303 GLU A CA 1
ATOM 2433 C C . GLU A 1 303 ? 2.064 -23.210 -0.647 1.00 92.75 303 GLU A C 1
ATOM 2435 O O . GLU A 1 303 ? 2.479 -24.041 -1.458 1.00 92.75 303 GLU A O 1
ATOM 2440 N N . GLU A 1 304 ? 0.753 -23.033 -0.430 1.00 91.62 304 GLU A N 1
ATOM 2441 C CA . GLU A 1 304 ? -0.309 -23.803 -1.101 1.00 91.62 304 GLU A CA 1
ATOM 2442 C C . GLU A 1 304 ? -0.221 -23.705 -2.639 1.00 91.62 304 GLU A C 1
ATOM 2444 O O . GLU A 1 304 ? -0.478 -24.687 -3.339 1.00 91.62 304 GLU A O 1
ATOM 2449 N N . CYS A 1 305 ? 0.142 -22.537 -3.183 1.00 88.31 305 CYS A N 1
ATOM 2450 C CA . CYS A 1 305 ? 0.302 -22.346 -4.628 1.00 88.31 305 CYS A CA 1
ATOM 2451 C C . CYS A 1 305 ? 1.567 -23.020 -5.172 1.00 88.31 305 CYS A C 1
ATOM 2453 O O . CYS A 1 305 ? 1.541 -23.562 -6.277 1.00 88.31 305 CYS A O 1
ATOM 2455 N N . ASN A 1 306 ? 2.661 -23.011 -4.407 1.00 81.69 306 ASN A N 1
ATOM 2456 C CA . ASN A 1 306 ? 3.917 -23.638 -4.814 1.00 81.69 306 ASN A CA 1
ATOM 2457 C C . ASN A 1 306 ? 3.821 -25.170 -4.803 1.00 81.69 306 ASN A C 1
ATOM 2459 O O . ASN A 1 306 ? 4.284 -25.801 -5.748 1.00 81.69 306 ASN A O 1
ATOM 2463 N N . HIS A 1 307 ? 3.146 -25.765 -3.815 1.00 73.31 307 HIS A N 1
ATOM 2464 C CA . HIS A 1 307 ? 2.962 -27.221 -3.742 1.00 73.31 307 HIS A CA 1
ATOM 2465 C C . HIS A 1 307 ? 2.057 -27.798 -4.838 1.00 73.31 307 HIS A C 1
ATOM 2467 O O . HIS A 1 307 ? 2.162 -28.975 -5.150 1.00 73.31 307 HIS A O 1
ATOM 2473 N N . LYS A 1 308 ? 1.192 -26.994 -5.470 1.00 61.53 308 LYS A N 1
ATOM 2474 C CA . LYS A 1 308 ? 0.399 -27.439 -6.634 1.00 61.53 308 LYS A CA 1
ATOM 2475 C C . LYS A 1 308 ? 1.214 -27.572 -7.929 1.00 61.53 308 LYS A C 1
ATOM 2477 O O . LYS A 1 308 ? 0.651 -27.997 -8.937 1.00 61.53 308 LYS A O 1
ATOM 2482 N N . LYS A 1 309 ? 2.483 -27.144 -7.937 1.00 53.12 309 LYS A N 1
ATOM 2483 C CA . LYS A 1 309 ? 3.380 -27.260 -9.098 1.00 53.12 309 LYS A CA 1
ATOM 2484 C C . LYS A 1 309 ? 4.157 -28.584 -9.138 1.00 53.12 309 LYS A C 1
ATOM 2486 O O . LYS A 1 309 ? 4.715 -28.875 -10.195 1.00 53.12 309 LYS A O 1
ATOM 2491 N N . GLU A 1 310 ? 4.197 -29.334 -8.034 1.00 40.81 310 GLU A N 1
ATOM 2492 C CA . GLU A 1 310 ? 4.781 -30.687 -7.931 1.00 40.81 310 GLU A CA 1
ATOM 2493 C C . GLU A 1 310 ? 3.732 -31.770 -8.219 1.00 40.81 310 GLU A C 1
ATOM 2495 O O . GLU A 1 310 ? 4.090 -32.751 -8.911 1.00 40.81 310 GLU A O 1
#

Secondary structure (DSSP, 8-state):
-HHHHHHHTT-----SSS--HHHHHHHHHHHHH-SS-----TT-S----TT-PPPPPTHHHHHHHHHHHHHTTT-TT---EE--EEEEEE-SS--HHHHHHHHHHHHHHHTPPP-S--HHHHHHHHHHHHHHHHHHHTT-----SSHHHHHHHHHHHHHHHHHHH-TTS---S--HHHHHHHHHHHHHHTPPPTTSS--HHHHHHHHHHHHHHHHHTT--HHHHHT---HHHHHHHHHHHHHHHTT-SSPPPSS--EEEEEE-PPEEGGGGHHHHHH-HHHHHHHHHHHHHHHHHHHHHHHHHHHHHTT-

pLDDT: mean 90.26, std 8.55, range [40.81, 97.81]